Protein AF-G8QU04-F1 (afdb_monomer_lite)

Structure (mmCIF, N/CA/C/O backbone):
data_AF-G8QU04-F1
#
_entry.id   AF-G8QU04-F1
#
loop_
_atom_site.group_PDB
_atom_site.id
_atom_site.type_symbol
_atom_site.label_atom_id
_atom_site.label_alt_id
_atom_site.label_comp_id
_atom_site.label_asym_id
_atom_site.label_entity_id
_atom_site.label_seq_id
_atom_site.pdbx_PDB_ins_code
_atom_site.Cartn_x
_atom_site.Cartn_y
_atom_site.Cartn_z
_atom_site.occupancy
_atom_site.B_iso_or_equiv
_atom_site.auth_seq_id
_atom_site.auth_comp_id
_atom_site.auth_asym_id
_atom_site.auth_atom_id
_atom_site.pdbx_PDB_model_num
ATOM 1 N N . MET A 1 1 ? -47.971 43.392 23.067 1.00 50.16 1 MET A N 1
ATOM 2 C CA . MET A 1 1 ? -46.677 42.721 22.790 1.00 50.16 1 MET A CA 1
ATOM 3 C C . MET A 1 1 ? -46.129 41.916 23.991 1.00 50.16 1 MET A C 1
ATOM 5 O O . MET A 1 1 ? -44.932 41.923 24.216 1.00 50.16 1 MET A O 1
ATOM 9 N N . LYS A 1 2 ? -46.958 41.183 24.761 1.00 49.25 2 LYS A N 1
ATOM 10 C CA . LYS A 1 2 ? -46.495 40.377 25.924 1.00 49.25 2 LYS A CA 1
ATOM 11 C C . LYS A 1 2 ? -46.708 38.856 25.794 1.00 49.25 2 LYS A C 1
ATOM 13 O O . LYS A 1 2 ? -46.312 38.122 26.682 1.00 49.25 2 LYS A O 1
ATOM 18 N N . LYS A 1 3 ? -47.306 38.371 24.695 1.00 48.69 3 LYS A N 1
ATOM 19 C CA . LYS A 1 3 ? -47.588 36.934 24.474 1.00 48.69 3 LYS A CA 1
ATOM 20 C C . LYS A 1 3 ? -46.541 36.196 23.622 1.00 48.69 3 LYS A C 1
ATOM 22 O O . LYS A 1 3 ? -46.593 34.979 23.536 1.00 48.69 3 LYS A O 1
ATOM 27 N N . PHE A 1 4 ? -45.589 36.912 23.017 1.00 48.44 4 PHE A N 1
ATOM 28 C CA . PHE A 1 4 ? -44.567 36.309 22.149 1.00 48.44 4 PHE A CA 1
ATOM 29 C C . PHE A 1 4 ? -43.341 35.779 22.913 1.00 48.44 4 PHE A C 1
ATOM 31 O O . PHE A 1 4 ? -42.695 34.855 22.432 1.00 48.44 4 PHE A O 1
ATOM 38 N N . SER A 1 5 ? -43.035 36.293 24.114 1.00 52.94 5 SER A N 1
ATOM 39 C CA . SER A 1 5 ? -41.850 35.830 24.856 1.00 52.94 5 SER A CA 1
ATOM 40 C C . SER A 1 5 ? -42.067 34.485 25.552 1.00 52.94 5 SER A C 1
ATOM 42 O O . SER A 1 5 ? -41.110 33.748 25.740 1.00 52.94 5 SER A O 1
ATOM 44 N N . SER A 1 6 ? -43.311 34.134 25.895 1.00 52.03 6 SER A N 1
ATOM 45 C CA . SER A 1 6 ? -43.647 32.860 26.547 1.00 52.03 6 SER A CA 1
ATOM 46 C C . SER A 1 6 ? -43.500 31.677 25.588 1.00 52.03 6 SER A C 1
ATOM 48 O O . SER A 1 6 ? -43.010 30.626 25.976 1.00 52.03 6 SER A O 1
ATOM 50 N N . LEU A 1 7 ? -43.892 31.863 24.323 1.00 53.22 7 LEU A N 1
ATOM 51 C CA . LEU A 1 7 ? -43.848 30.816 23.299 1.00 53.22 7 LEU A CA 1
ATOM 52 C C . LEU A 1 7 ? -42.417 30.548 22.816 1.00 53.22 7 LEU A C 1
ATOM 54 O O . LEU A 1 7 ? -42.054 29.397 22.600 1.00 53.22 7 LEU A O 1
ATOM 58 N N . LEU A 1 8 ? -41.590 31.597 22.725 1.00 52.62 8 LEU A N 1
ATOM 59 C CA . LEU A 1 8 ? -40.170 31.475 22.391 1.00 52.62 8 LEU A CA 1
ATOM 60 C C . LEU A 1 8 ? -39.385 30.764 23.507 1.00 52.62 8 LEU A C 1
ATOM 62 O O . LEU A 1 8 ? -38.530 29.937 23.219 1.00 52.62 8 LEU A O 1
ATOM 66 N N . LEU A 1 9 ? -39.711 31.035 24.778 1.00 52.44 9 LEU A N 1
ATOM 67 C CA . LEU A 1 9 ? -39.098 30.361 25.930 1.00 52.44 9 LEU A CA 1
ATOM 68 C C . LEU A 1 9 ? -39.465 28.877 26.000 1.00 52.44 9 LEU A C 1
ATOM 70 O O . LEU A 1 9 ? -38.607 28.067 26.326 1.00 52.44 9 LEU A O 1
ATOM 74 N N . VAL A 1 10 ? -40.700 28.509 25.645 1.00 54.69 10 VAL A N 1
ATOM 75 C CA . VAL A 1 10 ? -41.103 27.097 25.540 1.00 54.69 10 VAL A CA 1
ATOM 76 C C . VAL A 1 10 ? -40.405 26.419 24.357 1.00 54.69 10 VAL A C 1
ATOM 78 O O . VAL A 1 10 ? -39.893 25.321 24.521 1.00 54.69 10 VAL A O 1
ATOM 81 N N . PHE A 1 11 ? -40.279 27.078 23.200 1.00 52.72 11 PHE A N 1
ATOM 82 C CA . PHE A 1 11 ? -39.545 26.519 22.054 1.00 52.72 11 PHE A CA 1
ATOM 83 C C . PHE A 1 11 ? -38.047 26.321 22.343 1.00 52.72 11 PHE A C 1
ATOM 85 O O . PHE A 1 11 ? -37.493 25.281 21.999 1.00 52.72 11 PHE A O 1
ATOM 92 N N . VAL A 1 12 ? -37.400 27.274 23.021 1.00 54.09 12 VAL A N 1
ATOM 93 C CA . VAL A 1 12 ? -35.985 27.178 23.428 1.00 54.09 12 VAL A CA 1
ATOM 94 C C . VAL A 1 12 ? -35.781 26.161 24.555 1.00 54.09 12 VAL A C 1
ATOM 96 O O . VAL A 1 12 ? -34.777 25.457 24.555 1.00 54.09 12 VAL A O 1
ATOM 99 N N . ALA A 1 13 ? -36.743 26.009 25.470 1.00 52.41 13 ALA A N 1
ATOM 100 C CA . ALA A 1 13 ? -36.705 24.972 26.503 1.00 52.41 13 ALA A CA 1
ATOM 101 C C . ALA A 1 13 ? -37.022 23.562 25.963 1.00 52.41 13 ALA A C 1
ATOM 103 O O . ALA A 1 13 ? -36.588 22.576 26.553 1.00 52.41 13 ALA A O 1
ATOM 104 N N . CYS A 1 14 ? -37.741 23.451 24.840 1.00 39.16 14 CYS A N 1
ATOM 105 C CA . CYS A 1 14 ? -38.017 22.181 24.163 1.00 39.16 14 CYS A CA 1
ATOM 106 C C . CYS A 1 14 ? -36.950 21.786 23.131 1.00 39.16 14 CYS A C 1
ATOM 108 O O . CYS A 1 14 ? -36.854 20.610 22.802 1.00 39.16 14 CYS A O 1
ATOM 110 N N . LEU A 1 15 ? -36.121 22.717 22.652 1.00 42.00 15 LEU A N 1
ATOM 111 C CA . LEU A 1 15 ? -34.994 22.428 21.756 1.00 42.00 15 LEU A CA 1
ATOM 112 C C . LEU A 1 15 ? -34.017 21.345 22.282 1.00 42.00 15 LEU A C 1
ATOM 114 O O . LEU A 1 15 ? -33.641 20.493 21.480 1.00 42.00 15 LEU A O 1
ATOM 118 N N . PRO A 1 16 ? -33.664 21.265 23.585 1.00 42.72 16 PRO A N 1
ATOM 119 C CA . PRO A 1 16 ? -32.867 20.146 24.103 1.00 42.72 16 PRO A CA 1
ATOM 120 C C . PRO A 1 16 ? -33.649 18.828 24.258 1.00 42.72 16 PRO A C 1
ATOM 122 O O . PRO A 1 16 ? -33.031 17.775 24.343 1.00 42.72 16 PRO A O 1
ATOM 125 N N . LEU A 1 17 ? -34.991 18.843 24.262 1.00 40.25 17 LEU A N 1
ATOM 126 C CA . LEU A 1 17 ? -35.815 17.623 24.352 1.00 40.25 17 LEU A CA 1
ATOM 127 C C . LEU A 1 17 ? -35.932 16.868 23.014 1.00 40.25 17 LEU A C 1
ATOM 129 O O . LEU A 1 17 ? -36.351 15.714 23.014 1.00 40.25 17 LEU A O 1
ATOM 133 N N . PHE A 1 18 ? -35.550 17.493 21.894 1.00 40.78 18 PHE A N 1
ATOM 134 C CA . PHE A 1 18 ? -35.548 16.880 20.557 1.00 40.78 18 PHE A CA 1
ATOM 135 C C . PHE A 1 18 ? -34.141 16.579 20.015 1.00 40.78 18 PHE A C 1
ATOM 137 O O . PHE A 1 18 ? -34.005 16.132 18.878 1.00 40.78 18 PHE A O 1
ATOM 144 N N . SER A 1 19 ? -33.100 16.768 20.829 1.00 37.25 19 SER A N 1
ATOM 145 C CA . SER A 1 19 ? -31.774 16.213 20.561 1.00 37.25 19 SER A CA 1
ATOM 146 C C . SER A 1 19 ? -31.769 14.762 21.038 1.00 37.25 19 SER A C 1
ATOM 148 O O . SER A 1 19 ? -31.478 14.478 22.200 1.00 37.25 19 SER A O 1
ATOM 150 N N . ALA A 1 20 ? -32.171 13.833 20.169 1.00 41.41 20 ALA A N 1
ATOM 151 C CA . ALA A 1 20 ? -31.903 12.415 20.377 1.00 41.41 20 ALA A CA 1
ATOM 152 C C . ALA A 1 20 ? -30.383 12.212 20.269 1.00 41.41 20 ALA A C 1
ATOM 154 O O . ALA A 1 20 ? -29.846 11.930 19.200 1.00 41.41 20 ALA A O 1
ATOM 155 N N . GLU A 1 21 ? -29.675 12.477 21.367 1.00 47.38 21 GLU A N 1
ATOM 156 C CA . GLU A 1 21 ? -28.249 12.204 21.471 1.00 47.38 21 GLU A CA 1
ATOM 157 C C . GLU A 1 21 ? -28.040 10.696 21.364 1.00 47.38 21 GLU A C 1
ATOM 159 O O . GLU A 1 21 ? -28.671 9.915 22.079 1.00 47.38 21 GLU A O 1
ATOM 164 N N . ALA A 1 22 ? -27.156 10.313 20.449 1.00 52.25 22 ALA A N 1
ATOM 165 C CA . ALA A 1 22 ? -26.609 8.976 20.318 1.00 52.25 22 ALA A CA 1
ATOM 166 C C . ALA A 1 22 ? -26.248 8.402 21.697 1.00 52.25 22 ALA A C 1
ATOM 168 O O . ALA A 1 22 ? -25.463 9.015 22.424 1.00 52.25 22 ALA A O 1
ATOM 169 N N . ARG A 1 23 ? -26.781 7.233 22.064 1.00 61.44 23 ARG A N 1
ATOM 170 C CA . ARG A 1 23 ? -26.411 6.564 23.318 1.00 61.44 23 ARG A CA 1
ATOM 171 C C . ARG A 1 23 ? -25.598 5.317 23.017 1.00 61.44 23 ARG A C 1
ATOM 173 O O . ARG A 1 23 ? -26.054 4.400 22.343 1.00 61.44 23 ARG A O 1
ATOM 180 N N . ILE A 1 24 ? -24.377 5.286 23.542 1.00 62.94 24 ILE A N 1
ATOM 181 C CA . ILE A 1 24 ? -23.561 4.074 23.576 1.00 62.94 24 ILE A CA 1
ATOM 182 C C . ILE A 1 24 ? -23.962 3.300 24.827 1.00 62.94 24 ILE A C 1
ATOM 184 O O . ILE A 1 24 ? -23.848 3.804 25.945 1.00 62.94 24 ILE A O 1
ATOM 188 N N . PHE A 1 25 ? -24.435 2.071 24.646 1.00 73.12 25 PHE A N 1
ATOM 189 C CA . PHE A 1 25 ? -24.761 1.182 25.754 1.00 73.12 25 PHE A CA 1
ATOM 190 C C . PHE A 1 25 ? -23.645 0.165 25.952 1.00 73.12 25 PHE A C 1
ATOM 192 O O . PHE A 1 25 ? -23.590 -0.860 25.272 1.00 73.12 25 PHE A O 1
ATOM 199 N N . THR A 1 26 ? -22.783 0.423 26.932 1.00 69.25 26 THR A N 1
ATOM 200 C CA . THR A 1 26 ? -21.767 -0.536 27.370 1.00 69.25 26 THR A CA 1
ATOM 201 C C . THR A 1 26 ? -22.380 -1.500 28.388 1.00 69.25 26 THR A C 1
ATOM 203 O O . THR A 1 26 ? -22.821 -1.092 29.462 1.00 69.25 26 THR A O 1
ATOM 206 N N . ARG A 1 27 ? -22.427 -2.794 28.061 1.00 78.44 27 ARG A N 1
ATOM 207 C CA . ARG A 1 27 ? -22.939 -3.863 28.927 1.00 78.44 27 ARG A CA 1
ATOM 208 C C . ARG A 1 27 ? -21.780 -4.720 29.427 1.00 78.44 27 ARG A C 1
ATOM 210 O O . ARG A 1 27 ? -21.180 -5.459 28.655 1.00 78.44 27 ARG A O 1
ATOM 217 N N . LEU A 1 28 ? -21.494 -4.639 30.725 1.00 71.44 28 LEU A N 1
ATOM 218 C CA . LEU A 1 28 ? -20.639 -5.599 31.430 1.00 71.44 28 LEU A CA 1
ATOM 219 C C . LEU A 1 28 ? -21.481 -6.732 32.022 1.00 71.44 28 LEU A C 1
ATOM 221 O O . LEU A 1 28 ? -22.644 -6.535 32.384 1.00 71.44 28 LEU A O 1
ATOM 225 N N . SER A 1 29 ? -20.861 -7.901 32.199 1.00 69.75 29 SER A N 1
ATOM 226 C CA . SER A 1 29 ? -21.414 -8.951 33.056 1.00 69.75 29 SER A CA 1
ATOM 227 C C . SER A 1 29 ? -21.733 -8.390 34.457 1.00 69.75 29 SER A C 1
ATOM 229 O O . SER A 1 29 ? -20.911 -7.653 35.014 1.00 69.75 29 SER A O 1
ATOM 231 N N . PRO A 1 30 ? -22.879 -8.744 35.076 1.00 64.56 30 PRO A N 1
ATOM 232 C CA . PRO A 1 30 ? -23.254 -8.248 36.403 1.00 64.56 30 PRO A CA 1
ATOM 233 C C . PRO A 1 30 ? -22.188 -8.513 37.473 1.00 64.56 30 PRO A C 1
ATOM 235 O O . PRO A 1 30 ? -21.980 -7.673 38.346 1.00 64.56 30 PRO A O 1
ATOM 238 N N . ALA A 1 31 ? -21.481 -9.643 37.374 1.00 62.75 31 ALA A N 1
ATOM 239 C CA . ALA A 1 31 ? -20.408 -10.010 38.297 1.00 62.75 31 ALA A CA 1
ATOM 240 C C . ALA A 1 31 ? -19.204 -9.057 38.196 1.00 62.75 31 ALA A C 1
ATOM 242 O O . ALA A 1 31 ? -18.634 -8.666 39.211 1.00 62.75 31 ALA A O 1
ATOM 243 N N . ASP A 1 32 ? -18.872 -8.622 36.982 1.00 69.62 32 ASP A N 1
ATOM 244 C CA . ASP A 1 32 ? -17.701 -7.787 36.715 1.00 69.62 32 ASP A CA 1
ATOM 245 C C . ASP A 1 32 ? -17.998 -6.296 36.917 1.00 69.62 32 ASP A C 1
ATOM 247 O O . ASP A 1 32 ? -17.121 -5.547 37.349 1.00 69.62 32 ASP A O 1
ATOM 251 N N . SER A 1 33 ? -19.249 -5.866 36.703 1.00 66.50 33 SER A N 1
ATOM 252 C CA . SER A 1 33 ? -19.692 -4.470 36.883 1.00 66.50 33 SER A CA 1
ATOM 253 C C . SER A 1 33 ? -19.555 -3.930 38.314 1.00 66.50 33 SER A C 1
ATOM 255 O O . SER A 1 33 ? -19.587 -2.720 38.519 1.00 66.50 33 SER A O 1
ATOM 257 N N . GLN A 1 34 ? -19.394 -4.814 39.304 1.00 72.38 34 GLN A N 1
ATOM 258 C CA . GLN A 1 34 ? -19.223 -4.447 40.714 1.00 72.38 34 GLN A CA 1
ATOM 259 C C . GLN A 1 34 ? -17.747 -4.386 41.138 1.00 72.38 34 GLN A C 1
ATOM 261 O O . GLN A 1 34 ? -17.444 -3.999 42.266 1.00 72.38 34 GLN A O 1
ATOM 266 N N . THR A 1 35 ? -16.818 -4.760 40.252 1.00 78.81 35 THR A N 1
ATOM 267 C CA . THR A 1 35 ? -15.379 -4.753 40.540 1.00 78.81 35 THR A CA 1
ATOM 268 C C . THR A 1 35 ? -14.731 -3.445 40.088 1.00 78.81 35 THR A C 1
ATOM 270 O O . THR A 1 35 ? -15.072 -2.899 39.040 1.00 78.81 35 THR A O 1
ATOM 273 N N . THR A 1 36 ? -13.733 -2.958 40.834 1.00 81.44 36 THR A N 1
ATOM 274 C CA . THR A 1 36 ? -12.972 -1.746 40.470 1.00 81.44 36 THR A CA 1
ATOM 275 C C . THR A 1 36 ? -12.346 -1.852 39.076 1.00 81.44 36 THR A C 1
ATOM 277 O O . THR A 1 36 ? -12.301 -0.872 38.336 1.00 81.44 36 THR A O 1
ATOM 280 N N . ILE A 1 37 ? -11.884 -3.049 38.699 1.00 83.62 37 ILE A N 1
ATOM 281 C CA . ILE A 1 37 ? -11.289 -3.310 37.383 1.00 83.62 37 ILE A CA 1
ATOM 282 C C . ILE A 1 37 ? -12.367 -3.334 36.296 1.00 83.62 37 ILE A C 1
ATOM 284 O O . ILE A 1 37 ? -12.155 -2.757 35.236 1.00 83.62 37 ILE A O 1
ATOM 288 N N . GLY A 1 38 ? -13.533 -3.930 36.550 1.00 83.06 38 GLY A N 1
ATOM 289 C CA . GLY A 1 38 ? -14.623 -3.948 35.576 1.00 83.06 38 GLY A CA 1
ATOM 290 C C . GLY A 1 38 ? -15.209 -2.570 35.289 1.00 83.06 38 GLY A C 1
ATOM 291 O O . GLY A 1 38 ? -15.446 -2.255 34.125 1.00 83.06 38 GLY A O 1
ATOM 292 N N . VAL A 1 39 ? -15.341 -1.707 36.304 1.00 85.19 39 VAL A N 1
ATOM 293 C CA . VAL A 1 39 ? -15.717 -0.294 36.101 1.00 85.19 39 VAL A CA 1
ATOM 294 C C . VAL A 1 39 ? -14.680 0.416 35.228 1.00 85.19 39 VAL A C 1
ATOM 296 O O . VAL A 1 39 ? -15.031 1.085 34.261 1.00 85.19 39 VAL A O 1
ATOM 299 N N . LEU A 1 40 ? -13.393 0.206 35.510 1.00 88.06 40 LEU A N 1
ATOM 300 C CA . LEU A 1 40 ? -12.293 0.816 34.766 1.00 88.06 40 LEU A CA 1
ATOM 301 C C . LEU A 1 40 ? -12.244 0.372 33.298 1.00 88.06 40 LEU A C 1
ATOM 303 O O . LEU A 1 40 ? -12.047 1.206 32.413 1.00 88.06 40 LEU A O 1
ATOM 307 N N . VAL A 1 41 ? -12.435 -0.923 33.035 1.00 87.38 41 VAL A N 1
ATOM 308 C CA . VAL A 1 41 ? -12.531 -1.468 31.672 1.00 87.38 41 VAL A CA 1
ATOM 309 C C . VAL A 1 41 ? -13.756 -0.890 30.964 1.00 87.38 41 VAL A C 1
ATOM 311 O O . VAL A 1 41 ? -13.632 -0.448 29.827 1.00 87.38 41 VAL A O 1
ATOM 314 N N . GLY A 1 42 ? -14.909 -0.826 31.638 1.00 86.94 42 GLY A N 1
ATOM 315 C CA . GLY A 1 42 ? -16.129 -0.226 31.094 1.00 86.94 42 GLY A CA 1
ATOM 316 C C . GLY A 1 42 ? -15.939 1.231 30.673 1.00 86.94 42 GLY A C 1
ATOM 317 O O . GLY A 1 42 ? -16.290 1.593 29.553 1.00 86.94 42 GLY A O 1
ATOM 318 N N . GLU A 1 43 ? -15.308 2.044 31.523 1.00 88.62 43 GLU A N 1
ATOM 319 C CA . GLU A 1 43 ? -14.980 3.440 31.212 1.00 88.62 43 GLU A CA 1
ATOM 320 C C . GLU A 1 43 ? -13.985 3.565 30.050 1.00 88.62 43 GLU A C 1
ATOM 322 O O . GLU A 1 43 ? -14.150 4.430 29.193 1.00 88.62 43 GLU A O 1
ATOM 327 N N . ALA A 1 44 ? -12.947 2.722 30.004 1.00 87.75 44 ALA A N 1
ATOM 328 C CA . ALA A 1 44 ? -11.974 2.728 28.909 1.00 87.75 44 ALA A CA 1
ATOM 329 C C . ALA A 1 44 ? -12.628 2.365 27.567 1.00 87.75 44 ALA A C 1
ATOM 331 O O . ALA A 1 44 ? -12.356 3.010 26.555 1.00 87.75 44 ALA A O 1
ATOM 332 N N . VAL A 1 45 ? -13.511 1.359 27.572 1.00 89.00 45 VAL A N 1
ATOM 333 C CA . VAL A 1 45 ? -14.271 0.925 26.394 1.00 89.00 45 VAL A CA 1
ATOM 334 C C . VAL A 1 45 ? -15.215 2.023 25.928 1.00 89.00 45 VAL A C 1
ATOM 336 O O . VAL A 1 45 ? -15.247 2.328 24.736 1.00 89.00 45 VAL A O 1
ATOM 339 N N . GLN A 1 46 ? -15.940 2.651 26.855 1.00 88.44 46 GLN A N 1
ATOM 340 C CA . GLN A 1 46 ? -16.843 3.752 26.541 1.00 88.44 46 GLN A CA 1
ATOM 341 C C . GLN A 1 46 ? -16.087 4.922 25.902 1.00 88.44 46 GLN A C 1
ATOM 343 O O . GLN A 1 46 ? -16.425 5.306 24.786 1.00 88.44 46 GLN A O 1
ATOM 348 N N . LEU A 1 47 ? -15.021 5.415 26.541 1.00 85.88 47 LEU A N 1
ATOM 349 C CA . LEU A 1 47 ? -14.226 6.536 26.025 1.00 85.88 47 LEU A CA 1
ATOM 350 C C . LEU A 1 47 ? -13.625 6.236 24.648 1.00 85.88 47 LEU A C 1
ATOM 352 O O . LEU A 1 47 ? -13.737 7.047 23.735 1.00 85.88 47 LEU A O 1
ATOM 356 N N . ALA A 1 48 ? -13.031 5.055 24.463 1.00 85.31 48 ALA A N 1
ATOM 357 C CA . ALA A 1 48 ? -12.464 4.677 23.172 1.00 85.31 48 ALA A CA 1
ATOM 358 C C . ALA A 1 48 ? -13.535 4.601 22.072 1.00 85.31 48 ALA A C 1
ATOM 360 O O . ALA A 1 48 ? -13.272 4.979 20.931 1.00 85.31 48 ALA A O 1
ATOM 361 N N . THR A 1 49 ? -14.741 4.135 22.399 1.00 84.50 49 THR A N 1
ATOM 362 C CA . THR A 1 49 ? -15.858 4.033 21.446 1.00 84.50 49 THR A CA 1
ATOM 363 C C . THR A 1 49 ? -16.440 5.411 21.116 1.00 84.50 49 THR A C 1
ATOM 365 O O . THR A 1 49 ? -16.702 5.708 19.949 1.00 84.50 49 THR A O 1
ATOM 368 N N . GLU A 1 50 ? -16.577 6.282 22.118 1.00 83.81 50 GLU A N 1
ATOM 369 C CA . GLU A 1 50 ? -16.982 7.683 21.955 1.00 83.81 50 GLU A CA 1
ATOM 370 C C . GLU A 1 50 ? -15.993 8.463 21.084 1.00 83.81 50 GLU A C 1
ATOM 372 O O . GLU A 1 50 ? -16.405 9.226 20.219 1.00 83.81 50 GLU A O 1
ATOM 377 N N . GLU A 1 51 ? -14.689 8.247 21.254 1.00 81.31 51 GLU A N 1
ATOM 378 C CA . GLU A 1 51 ? -13.663 8.951 20.479 1.00 81.31 51 GLU A CA 1
ATOM 379 C C . GLU A 1 51 ? -13.485 8.389 19.060 1.00 81.31 51 GLU A C 1
ATOM 381 O O . GLU A 1 51 ? -13.227 9.143 18.120 1.00 81.31 51 GLU A O 1
ATOM 386 N N . SER A 1 52 ? -13.588 7.068 18.880 1.00 74.19 52 SER A N 1
ATOM 387 C CA . SER A 1 52 ? -13.276 6.418 17.597 1.00 74.19 52 SER A CA 1
ATOM 388 C C . SER A 1 52 ? -14.482 6.227 16.680 1.00 74.19 52 SER A C 1
ATOM 390 O O . SER A 1 52 ? -14.313 6.262 15.459 1.00 74.19 52 SER A O 1
ATOM 392 N N . PHE A 1 53 ? -15.679 6.020 17.235 1.00 75.12 53 PHE A N 1
ATOM 393 C CA . PHE A 1 53 ? -16.834 5.541 16.476 1.00 75.12 53 PHE A CA 1
ATOM 394 C C . PHE A 1 53 ? -18.024 6.504 16.491 1.00 75.12 53 PHE A C 1
ATOM 396 O O . PHE A 1 53 ? -18.611 6.729 15.434 1.00 75.12 53 PHE A O 1
ATOM 403 N N . LEU A 1 54 ? -18.337 7.138 17.629 1.00 74.69 54 LEU A N 1
ATOM 404 C CA . LEU A 1 54 ? -19.453 8.093 17.742 1.00 74.69 54 LEU A CA 1
ATOM 405 C C . LEU A 1 54 ? -19.432 9.210 16.678 1.00 74.69 54 LEU A C 1
ATOM 407 O O . LEU A 1 54 ? -20.477 9.451 16.075 1.00 74.69 54 LEU A O 1
ATOM 411 N N . PRO A 1 55 ? -18.284 9.846 16.352 1.00 72.56 55 PRO A N 1
ATOM 412 C CA . PRO A 1 55 ? -18.242 10.923 15.362 1.00 72.56 55 PRO A CA 1
ATOM 413 C C . PRO A 1 55 ? -18.513 10.449 13.927 1.00 72.56 55 PRO A C 1
ATOM 415 O O . PRO A 1 55 ? -18.638 11.269 13.025 1.00 72.56 55 PRO A O 1
ATOM 418 N N . ARG A 1 56 ? -18.543 9.130 13.698 1.00 69.25 56 ARG A N 1
ATOM 419 C CA . ARG A 1 56 ? -18.655 8.500 12.374 1.00 69.25 56 ARG A CA 1
ATOM 420 C C . ARG A 1 56 ? -20.031 7.904 12.108 1.00 69.25 56 ARG A C 1
ATOM 422 O O . ARG A 1 56 ? -20.282 7.406 11.009 1.00 69.25 56 ARG A O 1
ATOM 429 N N . LEU A 1 57 ? -20.893 7.914 13.119 1.00 70.50 57 LEU A N 1
ATOM 430 C CA . LEU A 1 57 ? -22.259 7.441 13.014 1.00 70.50 57 LEU A CA 1
ATOM 431 C C . LEU A 1 57 ? -23.086 8.417 12.156 1.00 70.50 57 LEU A C 1
ATOM 433 O O . LEU A 1 57 ? -22.979 9.632 12.339 1.00 70.50 57 LEU A O 1
ATOM 437 N N . PRO A 1 58 ? -23.904 7.916 11.213 1.00 64.81 58 PRO A N 1
ATOM 438 C CA . PRO A 1 58 ? -24.777 8.771 10.421 1.00 64.81 58 PRO A CA 1
ATOM 439 C C . PRO A 1 58 ? -25.813 9.439 11.330 1.00 64.81 58 PRO A C 1
ATOM 441 O O . PRO A 1 58 ? -26.450 8.773 12.144 1.00 64.81 58 PRO A O 1
ATOM 444 N N . TYR A 1 59 ? -25.988 10.751 11.176 1.00 58.03 59 TYR A N 1
ATOM 445 C CA . TYR A 1 59 ? -27.044 11.500 11.852 1.00 58.03 59 TYR A CA 1
ATOM 446 C C . TYR A 1 59 ? -28.232 11.740 10.908 1.00 58.03 59 TYR A C 1
ATOM 448 O O . TYR A 1 59 ? -28.017 12.154 9.766 1.00 58.03 59 TYR A O 1
ATOM 456 N N . PRO A 1 60 ? -29.479 11.573 11.383 1.00 55.28 60 PRO A N 1
ATOM 457 C CA . PRO A 1 60 ? -29.858 11.073 12.706 1.00 55.28 60 PRO A CA 1
ATOM 458 C C . PRO A 1 60 ? -29.622 9.561 12.847 1.00 55.28 60 PRO A C 1
ATOM 460 O O . PRO A 1 60 ? -29.779 8.802 11.894 1.00 55.28 60 PRO A O 1
ATOM 463 N N . LEU A 1 61 ? -29.264 9.140 14.059 1.00 62.47 61 LEU A N 1
ATOM 464 C CA . LEU A 1 61 ? -29.123 7.732 14.409 1.00 62.47 61 LEU A CA 1
ATOM 465 C C . LEU A 1 61 ? -30.500 7.105 14.604 1.00 62.47 61 LEU A C 1
ATOM 467 O O . LEU A 1 61 ? -31.266 7.545 15.459 1.00 62.47 61 LEU A O 1
ATOM 471 N N . GLU A 1 62 ? -30.801 6.079 13.816 1.00 61.88 62 GLU A N 1
ATOM 472 C CA . GLU A 1 62 ? -32.019 5.281 13.995 1.00 61.88 62 GLU A CA 1
ATOM 473 C C . GLU A 1 62 ? -31.842 4.181 15.054 1.00 61.88 62 GLU A C 1
ATOM 475 O O . GLU A 1 62 ? -32.829 3.762 15.649 1.00 61.88 62 GLU A O 1
ATOM 480 N N . ASP A 1 63 ? -30.597 3.770 15.336 1.00 69.31 63 ASP A N 1
ATOM 481 C CA . ASP A 1 63 ? -30.270 2.651 16.225 1.00 69.31 63 ASP A CA 1
ATOM 482 C C . ASP A 1 63 ? -29.151 2.988 17.223 1.00 69.31 63 ASP A C 1
ATOM 484 O O . ASP A 1 63 ? -28.238 3.767 16.934 1.00 69.31 63 ASP A O 1
ATOM 488 N N . ASP A 1 64 ? -29.199 2.337 18.386 1.00 76.94 64 ASP A N 1
ATOM 489 C CA . ASP A 1 64 ? -28.181 2.440 19.431 1.00 76.94 64 ASP A CA 1
ATOM 490 C C . ASP A 1 64 ? -26.990 1.504 19.161 1.00 76.94 64 ASP A C 1
ATOM 492 O O . ASP A 1 64 ? -27.150 0.356 18.732 1.00 76.94 64 ASP A O 1
ATOM 496 N N . LEU A 1 65 ? -25.779 1.965 19.487 1.00 79.12 65 LEU A N 1
ATOM 497 C CA . LEU A 1 65 ? -24.596 1.107 19.532 1.00 79.12 65 LEU A CA 1
ATOM 498 C C . LEU A 1 65 ? -24.553 0.360 20.865 1.00 79.12 65 LEU A C 1
ATOM 500 O O . LEU A 1 65 ? -24.469 0.973 21.933 1.00 79.12 65 LEU A O 1
ATOM 504 N N . VAL A 1 66 ? -24.533 -0.969 20.798 1.00 85.62 66 VAL A N 1
ATOM 505 C CA . VAL A 1 66 ? -24.390 -1.828 21.976 1.00 85.62 66 VAL A CA 1
ATOM 506 C C . VAL A 1 66 ? -22.996 -2.434 21.989 1.00 85.62 66 VAL A C 1
ATOM 508 O O . VAL A 1 66 ? -22.588 -3.069 21.019 1.00 85.62 66 VAL A O 1
ATOM 511 N N . VAL A 1 67 ? -22.278 -2.260 23.097 1.00 87.00 67 VAL A N 1
ATOM 512 C CA . VAL A 1 67 ? -20.971 -2.884 23.323 1.00 87.00 67 VAL A CA 1
ATOM 513 C C . VAL A 1 67 ? -21.093 -3.865 24.476 1.00 87.00 67 VAL A C 1
ATOM 515 O O . VAL A 1 67 ? -21.293 -3.460 25.620 1.00 87.00 67 VAL A O 1
ATOM 518 N N . THR A 1 68 ? -20.974 -5.156 24.192 1.00 87.88 68 THR A N 1
ATOM 519 C CA . THR A 1 68 ? -20.998 -6.209 25.208 1.00 87.88 68 THR A CA 1
ATOM 520 C C . THR A 1 68 ? -19.570 -6.595 25.568 1.00 87.88 68 THR A C 1
ATOM 522 O O . THR A 1 68 ? -18.794 -7.021 24.714 1.00 87.88 68 THR A O 1
ATOM 525 N N . ILE A 1 69 ? -19.219 -6.456 26.843 1.00 89.00 69 ILE A N 1
ATOM 526 C CA . ILE A 1 69 ? -17.919 -6.846 27.385 1.00 89.00 69 ILE A CA 1
ATOM 527 C C . ILE A 1 69 ? -18.067 -8.247 27.977 1.00 89.00 69 ILE A C 1
ATOM 529 O O . ILE A 1 69 ? -18.847 -8.466 28.908 1.00 89.00 69 ILE A O 1
ATOM 533 N N . GLY A 1 70 ? -17.329 -9.199 27.409 1.00 84.81 70 GLY A N 1
ATOM 534 C CA . GLY A 1 70 ? -17.257 -10.573 27.893 1.00 84.81 70 GLY A CA 1
ATOM 535 C C . GLY A 1 70 ? -16.535 -10.696 29.241 1.00 84.81 70 GLY A C 1
ATOM 536 O O . GLY A 1 70 ? -16.048 -9.699 29.778 1.00 84.81 70 GLY A O 1
ATOM 537 N N . PRO A 1 71 ? -16.443 -11.919 29.792 1.00 84.94 71 PRO A N 1
ATOM 538 C CA . PRO A 1 71 ? -15.835 -12.158 31.097 1.00 84.94 71 PRO A CA 1
ATOM 539 C C . PRO A 1 71 ? -14.408 -11.612 31.169 1.00 84.94 71 PRO A C 1
ATOM 541 O O . PRO A 1 71 ? -13.607 -11.833 30.255 1.00 84.94 71 PRO A O 1
ATOM 544 N N . LEU A 1 72 ? -14.088 -10.922 32.263 1.00 86.25 72 LEU A N 1
ATOM 545 C CA . LEU A 1 72 ? -12.746 -10.396 32.486 1.00 86.25 72 LEU A CA 1
ATOM 546 C C . LEU A 1 72 ? -11.820 -11.501 33.001 1.00 86.25 72 LEU A C 1
ATOM 548 O O . LEU A 1 72 ? -12.076 -12.115 34.035 1.00 86.25 72 LEU A O 1
ATOM 552 N N . SER A 1 73 ? -10.697 -11.713 32.319 1.00 84.75 73 SER A N 1
ATOM 553 C CA . SER A 1 73 ? -9.578 -12.485 32.858 1.00 84.75 73 SER A CA 1
ATOM 554 C C . SER A 1 73 ? -8.536 -11.516 33.401 1.00 84.75 73 SER A C 1
ATOM 556 O O . SER A 1 73 ? -7.866 -10.832 32.624 1.00 84.75 73 SER A O 1
ATOM 558 N N . VAL A 1 74 ? -8.421 -11.461 34.729 1.00 82.00 74 VAL A N 1
ATOM 559 C CA . VAL A 1 74 ? -7.484 -10.596 35.456 1.00 82.00 74 VAL A CA 1
ATOM 560 C C . VAL A 1 74 ? -6.391 -11.450 36.095 1.00 82.00 74 VAL A C 1
ATOM 562 O O . VAL A 1 74 ? -6.688 -12.322 36.910 1.00 82.00 74 VAL A O 1
ATOM 565 N N . THR A 1 75 ? -5.131 -11.193 35.755 1.00 77.19 75 THR A N 1
ATOM 566 C CA . THR A 1 75 ? -3.956 -11.771 36.433 1.00 77.19 75 THR A CA 1
ATOM 567 C C . THR A 1 75 ? -3.426 -10.812 37.508 1.00 77.19 75 THR A C 1
ATOM 569 O O . THR A 1 75 ? -3.770 -9.629 37.526 1.00 77.19 75 THR A O 1
ATOM 572 N N . GLU A 1 76 ? -2.583 -11.303 38.430 1.00 63.28 76 GLU A N 1
ATOM 573 C CA . GLU A 1 76 ? -2.102 -10.591 39.638 1.00 63.28 76 GLU A CA 1
ATOM 574 C C . GLU A 1 76 ? -1.271 -9.307 39.369 1.00 63.28 76 GLU A C 1
ATOM 576 O O . GLU A 1 76 ? -0.643 -8.758 40.269 1.00 63.28 76 GLU A O 1
ATOM 581 N N . SER A 1 77 ? -1.235 -8.798 38.134 1.00 70.50 77 SER A N 1
ATOM 582 C CA . SER A 1 77 ? -0.328 -7.739 37.670 1.00 70.50 77 SER A CA 1
ATOM 583 C C . SER A 1 77 ? -1.010 -6.671 36.802 1.00 70.50 77 SER A C 1
ATOM 585 O O . SER A 1 77 ? -0.417 -6.231 35.821 1.00 70.50 77 SER A O 1
ATOM 587 N N . PHE A 1 78 ? -2.248 -6.258 37.127 1.00 76.56 78 PHE A N 1
ATOM 588 C CA . PHE A 1 78 ? -3.021 -5.280 36.325 1.00 76.56 78 PHE A CA 1
ATOM 589 C C . PHE A 1 78 ? -3.002 -5.612 34.826 1.00 76.56 78 PHE A C 1
ATOM 591 O O . PHE A 1 78 ? -2.887 -4.738 33.965 1.00 76.56 78 PHE A O 1
ATOM 598 N N . GLU A 1 79 ? -3.078 -6.900 34.530 1.00 86.19 79 GLU A N 1
ATOM 599 C CA . GLU A 1 79 ? -3.209 -7.424 33.189 1.00 86.19 79 GLU A CA 1
ATOM 600 C C . GLU A 1 79 ? -4.636 -7.930 33.049 1.00 86.19 79 GLU A C 1
ATOM 602 O O . GLU A 1 79 ? -5.135 -8.695 33.878 1.00 86.19 79 GLU A O 1
ATOM 607 N N . VAL A 1 80 ? -5.307 -7.427 32.020 1.00 88.50 80 VAL A N 1
ATOM 608 C CA . VAL A 1 80 ? -6.709 -7.709 31.751 1.00 88.50 80 VAL A CA 1
ATOM 609 C C . VAL A 1 80 ? -6.836 -8.168 30.316 1.00 88.50 80 VAL A C 1
ATOM 611 O O . VAL A 1 80 ? -6.293 -7.546 29.402 1.00 88.50 80 VAL A O 1
ATOM 614 N N . SER A 1 81 ? -7.600 -9.235 30.122 1.00 88.75 81 SER A N 1
ATOM 615 C CA . SER A 1 81 ? -8.077 -9.630 28.805 1.00 88.75 81 SER A CA 1
ATOM 616 C C . SER A 1 81 ? -9.577 -9.869 28.812 1.00 88.75 81 SER A C 1
ATOM 618 O O . SER A 1 81 ? -10.123 -10.420 29.770 1.00 88.75 81 SER A O 1
ATOM 620 N N . CYS A 1 82 ? -10.242 -9.439 27.743 1.00 88.38 82 CYS A N 1
ATOM 621 C CA . CYS A 1 82 ? -11.662 -9.675 27.531 1.00 88.38 82 CYS A CA 1
ATOM 622 C C . CYS A 1 82 ? -12.012 -9.698 26.040 1.00 88.38 82 CYS A C 1
ATOM 624 O O . CYS A 1 82 ? -11.289 -9.173 25.188 1.00 88.38 82 CYS A O 1
ATOM 626 N N . SER A 1 83 ? -13.139 -10.331 25.723 1.00 88.62 83 SER A N 1
ATOM 627 C CA . SER A 1 83 ? -13.779 -10.199 24.417 1.00 88.62 83 SER A CA 1
ATOM 628 C C . SER A 1 83 ? -14.729 -9.007 24.425 1.00 88.62 83 SER A C 1
ATOM 630 O O . SER A 1 83 ? -15.401 -8.755 25.423 1.00 88.62 83 SER A O 1
ATOM 632 N N . LEU A 1 84 ? -14.815 -8.306 23.304 1.00 89.19 84 LEU A N 1
ATOM 633 C CA . LEU A 1 84 ? -15.762 -7.223 23.079 1.00 89.19 84 LEU A CA 1
ATOM 634 C C . LEU A 1 84 ? -16.625 -7.576 21.872 1.00 89.19 84 LEU A C 1
ATOM 636 O O . LEU A 1 84 ? -16.098 -7.999 20.846 1.00 89.19 84 LEU A O 1
ATOM 640 N N . GLU A 1 85 ? -17.929 -7.376 21.988 1.00 89.75 85 GLU A N 1
ATOM 641 C CA . GLU A 1 85 ? -18.874 -7.514 20.885 1.00 89.75 85 GLU A CA 1
ATOM 642 C C . GLU A 1 85 ? -19.555 -6.168 20.649 1.00 89.75 85 GLU A C 1
ATOM 644 O O . GLU A 1 85 ? -20.261 -5.659 21.520 1.00 89.75 85 GLU A O 1
ATOM 649 N N . PHE A 1 86 ? -19.332 -5.586 19.476 1.00 88.06 86 PHE A N 1
ATOM 650 C CA . PHE A 1 86 ? -19.982 -4.356 19.045 1.00 88.06 86 PHE A CA 1
ATOM 651 C C . PHE A 1 86 ? -21.138 -4.714 18.117 1.00 88.06 86 PHE A C 1
ATOM 653 O O . PHE A 1 86 ? -20.920 -5.333 17.076 1.00 88.06 86 PHE A O 1
ATOM 660 N N . SER A 1 87 ? -22.351 -4.303 18.478 1.00 85.56 87 SER A N 1
ATOM 661 C CA . SER A 1 87 ? -23.566 -4.525 17.697 1.00 85.56 87 SER A CA 1
ATOM 662 C C . SER A 1 87 ? -24.182 -3.196 17.277 1.00 85.56 87 SER A C 1
ATOM 664 O O . SER A 1 87 ? -24.513 -2.363 18.123 1.00 85.56 87 SER A O 1
ATOM 666 N N . PHE A 1 88 ? -24.377 -3.023 15.971 1.00 83.56 88 PHE A N 1
ATOM 667 C CA . PHE A 1 88 ? -25.009 -1.843 15.378 1.00 83.56 88 PHE A CA 1
ATOM 668 C C . PHE A 1 88 ? -25.767 -2.238 14.106 1.00 83.56 88 PHE A C 1
ATOM 670 O O . PHE A 1 88 ? -25.204 -2.915 13.245 1.00 83.56 88 PHE A O 1
ATOM 677 N N . GLN A 1 89 ? -27.043 -1.852 13.984 1.00 80.06 89 GLN A N 1
ATOM 678 C CA . GLN A 1 89 ? -27.892 -2.144 12.811 1.00 80.06 89 GLN A CA 1
ATOM 679 C C . GLN A 1 89 ? -27.877 -3.627 12.370 1.00 80.06 89 GLN A C 1
ATOM 681 O O . GLN A 1 89 ? -27.840 -3.950 11.182 1.00 80.06 89 GLN A O 1
ATOM 686 N N . GLY A 1 90 ? -27.845 -4.558 13.332 1.00 77.81 90 GLY A N 1
ATOM 687 C CA . GLY A 1 90 ? -27.807 -6.004 13.072 1.00 77.81 90 GLY A CA 1
ATOM 688 C C . GLY A 1 90 ? -26.460 -6.552 12.579 1.00 77.81 90 GLY A C 1
ATOM 689 O O . GLY A 1 90 ? -26.365 -7.743 12.284 1.00 77.81 90 GLY A O 1
ATOM 690 N N . LYS A 1 91 ? -25.415 -5.719 12.499 1.00 79.44 91 LYS A N 1
ATOM 691 C CA . LYS A 1 91 ? -24.034 -6.154 12.265 1.00 79.44 91 LYS A CA 1
ATOM 692 C C . LYS A 1 91 ? -23.294 -6.328 13.581 1.00 79.44 91 LYS A C 1
ATOM 694 O O . LYS A 1 91 ? -23.533 -5.581 14.526 1.00 79.44 91 LYS A O 1
ATOM 699 N N . ILE A 1 92 ? -22.368 -7.285 13.596 1.00 83.69 92 ILE A N 1
ATOM 700 C CA . ILE A 1 92 ? -21.578 -7.651 14.770 1.00 83.69 92 ILE A CA 1
ATOM 701 C C . ILE A 1 92 ? -20.090 -7.580 14.422 1.00 83.69 92 ILE A C 1
ATOM 703 O O . ILE A 1 92 ? -19.669 -8.086 13.380 1.00 83.69 92 ILE A O 1
ATOM 707 N N . LEU A 1 93 ? -19.307 -6.963 15.304 1.00 81.75 93 LEU A N 1
ATOM 708 C CA . LEU A 1 93 ? -17.850 -6.951 15.275 1.00 81.75 93 LEU A CA 1
ATOM 709 C C . LEU A 1 93 ? -17.331 -7.515 16.596 1.00 81.75 93 LEU A C 1
ATOM 711 O O . LEU A 1 93 ? -17.570 -6.945 17.660 1.00 81.75 93 LEU A O 1
ATOM 715 N N . GLU A 1 94 ? -16.588 -8.611 16.507 1.00 84.94 94 GLU A N 1
ATOM 716 C CA . GLU A 1 94 ? -15.923 -9.228 17.649 1.00 84.94 94 GLU A CA 1
ATOM 717 C C . GLU A 1 94 ? -14.471 -8.759 17.731 1.00 84.94 94 GLU A C 1
ATOM 719 O O . GLU A 1 94 ? -13.729 -8.796 16.750 1.00 84.94 94 GLU A O 1
ATOM 724 N N . GLN A 1 95 ? -14.056 -8.336 18.920 1.00 84.56 95 GLN A N 1
ATOM 725 C CA . GLN A 1 95 ? -12.703 -7.880 19.208 1.00 84.56 95 GLN A CA 1
ATOM 726 C C . GLN A 1 95 ? -12.168 -8.547 20.469 1.00 84.56 95 GLN A C 1
ATOM 728 O O . GLN A 1 95 ? -12.915 -9.019 21.330 1.00 84.56 95 GLN A O 1
ATOM 733 N N . ARG A 1 96 ? -10.842 -8.574 20.590 1.00 86.00 96 ARG A N 1
ATOM 734 C CA . ARG A 1 96 ? -10.164 -8.969 21.825 1.00 86.00 96 ARG A CA 1
ATOM 735 C C . ARG A 1 96 ? -9.345 -7.802 22.328 1.00 86.00 96 ARG A C 1
ATOM 737 O O . ARG A 1 96 ? -8.452 -7.315 21.635 1.00 86.00 96 ARG A O 1
ATOM 744 N N . LEU A 1 97 ? -9.640 -7.404 23.555 1.00 87.19 97 LEU A N 1
ATOM 745 C CA . LEU A 1 97 ? -8.901 -6.375 24.251 1.00 87.19 97 LEU A CA 1
ATOM 746 C C . LEU A 1 97 ? -7.960 -7.048 25.243 1.00 87.19 97 LEU A C 1
ATOM 748 O O . LEU A 1 97 ? -8.379 -7.863 26.063 1.00 87.19 97 LEU A O 1
ATOM 752 N N . HIS A 1 98 ? -6.682 -6.703 25.151 1.00 87.56 98 HIS A N 1
ATOM 753 C CA . HIS A 1 98 ? -5.664 -7.055 26.131 1.00 87.56 98 HIS A CA 1
ATOM 754 C C . HIS A 1 98 ? -4.954 -5.773 26.541 1.00 87.56 98 HIS A C 1
ATOM 756 O O . HIS A 1 98 ? -4.640 -4.933 25.696 1.00 87.56 98 HIS A O 1
ATOM 762 N N . GLY A 1 99 ? -4.738 -5.601 27.838 1.00 85.50 99 GLY A N 1
ATOM 763 C CA . GLY A 1 99 ? -4.028 -4.449 28.361 1.00 85.50 99 GLY A CA 1
ATOM 764 C C . GLY A 1 99 ? -3.251 -4.801 29.610 1.00 85.50 99 GLY A C 1
ATOM 765 O O . GLY A 1 99 ? -3.703 -5.579 30.446 1.00 85.50 99 GLY A O 1
ATOM 766 N N . LEU A 1 100 ? -2.082 -4.181 29.727 1.00 89.06 100 LEU A N 1
ATOM 767 C CA . LEU A 1 100 ? -1.193 -4.274 30.875 1.00 89.06 100 LEU A CA 1
ATOM 768 C C . LEU A 1 100 ? -0.949 -2.865 31.414 1.00 89.06 100 LEU A C 1
ATOM 770 O O . LEU A 1 100 ? -0.625 -1.953 30.648 1.00 89.06 100 LEU A O 1
ATOM 774 N N . GLY A 1 101 ? -1.070 -2.684 32.725 1.00 86.56 101 GLY A N 1
ATOM 775 C CA . GLY A 1 101 ? -0.756 -1.430 33.405 1.00 86.56 101 GLY A CA 1
ATOM 776 C C . GLY A 1 101 ? 0.192 -1.636 34.578 1.00 86.56 101 GLY A C 1
ATOM 777 O O . GLY A 1 101 ? 0.250 -2.705 35.168 1.00 86.56 101 GLY A O 1
ATOM 778 N N . LYS A 1 102 ? 0.942 -0.592 34.939 1.00 86.81 102 LYS A N 1
ATOM 779 C CA . LYS A 1 102 ? 1.694 -0.573 36.211 1.00 86.81 102 LYS A CA 1
ATOM 780 C C . LYS A 1 102 ? 0.803 -0.211 37.401 1.00 86.81 102 LYS A C 1
ATOM 782 O O . LYS A 1 102 ? 1.108 -0.550 38.537 1.00 86.81 102 LYS A O 1
ATOM 787 N N . ASP A 1 103 ? -0.279 0.498 37.110 1.00 88.00 103 ASP A N 1
ATOM 788 C CA . ASP A 1 103 ? -1.308 0.950 38.031 1.00 88.00 103 ASP A CA 1
ATOM 789 C C . ASP A 1 103 ? -2.640 1.069 37.266 1.00 88.00 103 ASP A C 1
ATOM 791 O O . ASP A 1 103 ? -2.692 0.899 36.042 1.00 88.00 103 ASP A O 1
ATOM 795 N N . ALA A 1 104 ? -3.723 1.372 37.984 1.00 85.19 104 ALA A N 1
ATOM 796 C CA . ALA A 1 104 ? -5.055 1.522 37.405 1.00 85.19 104 ALA A CA 1
ATOM 797 C C . ALA A 1 104 ? -5.117 2.620 36.321 1.00 85.19 104 ALA A C 1
ATOM 799 O O . ALA A 1 104 ? -5.704 2.412 35.260 1.00 85.19 104 ALA A O 1
ATOM 800 N N . ALA A 1 105 ? -4.477 3.773 36.533 1.00 86.56 105 ALA A N 1
ATOM 801 C CA . ALA A 1 105 ? -4.514 4.874 35.571 1.00 86.56 105 ALA A CA 1
ATOM 802 C C . ALA A 1 105 ? -3.798 4.506 34.259 1.00 86.56 105 ALA A C 1
ATOM 804 O O . ALA A 1 105 ? -4.316 4.748 33.167 1.00 86.56 105 ALA A O 1
ATOM 805 N N . SER A 1 106 ? -2.634 3.864 34.365 1.00 89.25 106 SER A N 1
ATOM 806 C CA . SER A 1 106 ? -1.870 3.326 33.244 1.00 89.25 106 SER A CA 1
ATOM 807 C C . SER A 1 106 ? -2.640 2.227 32.520 1.00 89.25 106 SER A C 1
ATOM 809 O O . SER A 1 106 ? -2.626 2.210 31.293 1.00 89.25 106 SER A O 1
ATOM 811 N N . LEU A 1 107 ? -3.311 1.329 33.246 1.00 87.69 107 LEU A N 1
ATOM 812 C CA . LEU A 1 107 ? -4.133 0.278 32.649 1.00 87.69 107 LEU A CA 1
ATOM 813 C C . LEU A 1 107 ? -5.282 0.884 31.835 1.00 87.69 107 LEU A C 1
ATOM 815 O O . LEU A 1 107 ? -5.444 0.539 30.668 1.00 87.69 107 LEU A O 1
ATOM 819 N N . LYS A 1 108 ? -6.026 1.837 32.414 1.00 88.56 108 LYS A N 1
ATOM 820 C CA . LYS A 1 108 ? -7.146 2.517 31.745 1.00 88.56 108 LYS A CA 1
ATOM 821 C C . LYS A 1 108 ? -6.696 3.174 30.445 1.00 88.56 108 LYS A C 1
ATOM 823 O O . LYS A 1 108 ? -7.306 2.959 29.402 1.00 88.56 108 LYS A O 1
ATOM 828 N N . LYS A 1 109 ? -5.600 3.935 30.505 1.00 88.31 109 LYS A N 1
ATOM 829 C CA . LYS A 1 109 ? -5.040 4.625 29.341 1.00 88.31 109 LYS A CA 1
ATOM 830 C C . LYS A 1 109 ? -4.595 3.645 28.253 1.00 88.31 109 LYS A C 1
ATOM 832 O O . LYS A 1 109 ? -4.884 3.871 27.083 1.00 88.31 109 LYS A O 1
ATOM 837 N N . ASN A 1 110 ? -3.914 2.563 28.632 1.00 87.69 110 ASN A N 1
ATOM 838 C CA . ASN A 1 110 ? -3.425 1.568 27.679 1.00 87.69 110 ASN A CA 1
ATOM 839 C C . ASN A 1 110 ? -4.580 0.810 27.013 1.00 87.69 110 ASN A C 1
ATOM 841 O O . ASN A 1 110 ? -4.549 0.617 25.802 1.00 87.69 110 ASN A O 1
ATOM 845 N N . LEU A 1 111 ? -5.616 0.439 27.775 1.00 88.69 111 LEU A N 1
ATOM 846 C CA . LEU A 1 111 ? -6.832 -0.182 27.242 1.00 88.69 111 LEU A CA 1
ATOM 847 C C . LEU A 1 111 ? -7.573 0.760 26.285 1.00 88.69 111 LEU A C 1
ATOM 849 O O . LEU A 1 111 ? -7.925 0.344 25.185 1.00 88.69 111 LEU A O 1
ATOM 853 N N . GLN A 1 112 ? -7.764 2.027 26.674 1.00 88.38 112 GLN A N 1
ATOM 854 C CA . GLN A 1 112 ? -8.404 3.036 25.824 1.00 88.38 112 GLN A CA 1
ATOM 855 C C . GLN A 1 112 ? -7.638 3.202 24.510 1.00 88.38 112 GLN A C 1
ATOM 857 O O . GLN A 1 112 ? -8.240 3.149 23.443 1.00 88.38 112 GLN A O 1
ATOM 862 N N . GLN A 1 113 ? -6.315 3.376 24.574 1.00 83.69 113 GLN A N 1
ATOM 863 C CA . GLN A 1 113 ? -5.499 3.581 23.381 1.00 83.69 113 GLN A CA 1
ATOM 864 C C . GLN A 1 113 ? -5.486 2.342 22.475 1.00 83.69 113 GLN A C 1
ATOM 866 O O . GLN A 1 113 ? -5.676 2.477 21.269 1.00 83.69 113 GLN A O 1
ATOM 871 N N . ALA A 1 114 ? -5.304 1.145 23.042 1.00 81.88 114 ALA A N 1
ATOM 872 C CA . ALA A 1 114 ? -5.311 -0.099 22.277 1.00 81.88 114 ALA A CA 1
ATOM 873 C C . ALA A 1 114 ? -6.648 -0.297 21.551 1.00 81.88 114 ALA A C 1
ATOM 875 O O . ALA A 1 114 ? -6.669 -0.590 20.355 1.00 81.88 114 ALA A O 1
ATOM 876 N N . LEU A 1 115 ? -7.764 -0.068 22.249 1.00 84.50 115 LEU A N 1
ATOM 877 C CA . LEU A 1 115 ? -9.086 -0.191 21.653 1.00 84.50 115 LEU A CA 1
ATOM 878 C C . LEU A 1 115 ? -9.362 0.913 20.627 1.00 84.50 115 LEU A C 1
ATOM 880 O O . LEU A 1 115 ? -9.915 0.630 19.571 1.00 84.50 115 LEU A O 1
ATOM 884 N N . PHE A 1 116 ? -8.949 2.155 20.888 1.00 81.00 116 PHE A N 1
ATOM 885 C CA . PHE A 1 116 ? -9.062 3.251 19.925 1.00 81.00 116 PHE A CA 1
ATOM 886 C C . PHE A 1 116 ? -8.335 2.914 18.616 1.00 81.00 116 PHE A C 1
ATOM 888 O O . PHE A 1 116 ? -8.880 3.114 17.532 1.00 81.00 116 PHE A O 1
ATOM 895 N N . GLU A 1 117 ? -7.119 2.371 18.702 1.00 72.62 117 GLU A N 1
ATOM 896 C CA . GLU A 1 117 ? -6.331 1.971 17.535 1.00 72.62 117 GLU A CA 1
ATOM 897 C C . GLU A 1 117 ? -6.981 0.812 16.759 1.00 72.62 117 GLU A C 1
ATOM 899 O O . GLU A 1 117 ? -6.998 0.861 15.528 1.00 72.62 117 GLU A O 1
ATOM 904 N N . GLN A 1 118 ? -7.570 -0.172 17.452 1.00 75.00 118 GLN A N 1
ATOM 905 C CA . GLN A 1 118 ? -8.334 -1.267 16.836 1.00 75.00 118 GLN A CA 1
ATOM 906 C C . GLN A 1 118 ? -9.613 -0.753 16.146 1.00 75.00 118 GLN A C 1
ATOM 908 O O . GLN A 1 118 ? -9.832 -0.967 14.951 1.00 75.00 118 GLN A O 1
ATOM 913 N N . LEU A 1 119 ? -10.445 -0.001 16.873 1.00 74.94 119 LEU A N 1
ATOM 914 C CA . LEU A 1 119 ? -11.737 0.489 16.384 1.00 74.94 119 LEU A CA 1
ATOM 915 C C . LEU A 1 119 ? -11.605 1.546 15.291 1.00 74.94 119 LEU A C 1
ATOM 917 O O . LEU A 1 119 ? -12.515 1.694 14.474 1.00 74.94 119 LEU A O 1
ATOM 921 N N . ARG A 1 120 ? -10.468 2.250 15.219 1.00 70.31 120 ARG A N 1
ATOM 922 C CA . ARG A 1 120 ? -10.209 3.264 14.191 1.00 70.31 120 ARG A CA 1
ATOM 923 C C . ARG A 1 120 ? -10.465 2.748 12.776 1.00 70.31 120 ARG A C 1
ATOM 925 O O . ARG A 1 120 ? -10.828 3.560 11.927 1.00 70.31 120 ARG A O 1
ATOM 932 N N . TYR A 1 121 ? -10.282 1.459 12.513 1.00 65.94 121 TYR A N 1
ATOM 933 C CA . TYR A 1 121 ? -10.578 0.867 11.213 1.00 65.94 121 TYR A CA 1
ATOM 934 C C . TYR A 1 121 ? -11.642 -0.222 11.328 1.00 65.94 121 TYR A C 1
ATOM 936 O O . TYR A 1 121 ? -12.626 -0.181 10.594 1.00 65.94 121 TYR A O 1
ATOM 944 N N . ASP A 1 122 ? -11.527 -1.128 12.295 1.00 68.31 122 ASP A N 1
ATOM 945 C CA . ASP A 1 122 ? -12.389 -2.309 12.347 1.00 68.31 122 ASP A CA 1
ATOM 946 C C . ASP A 1 122 ? -13.863 -1.956 12.574 1.00 68.31 122 ASP A C 1
ATOM 948 O O . ASP A 1 122 ? -14.748 -2.574 11.978 1.00 68.31 122 ASP A O 1
ATOM 952 N N . ALA A 1 123 ? -14.146 -0.905 13.353 1.00 70.00 123 ALA A N 1
ATOM 953 C CA . ALA A 1 123 ? -15.513 -0.475 13.644 1.00 70.00 123 ALA A CA 1
ATOM 954 C C . ALA A 1 123 ? -16.272 -0.014 12.389 1.00 70.00 123 ALA A C 1
ATOM 956 O O . ALA A 1 123 ? -17.493 -0.115 12.324 1.00 70.00 123 ALA A O 1
ATOM 957 N N . LEU A 1 124 ? -15.569 0.412 11.337 1.00 66.25 124 LEU A N 1
ATOM 958 C CA . LEU A 1 124 ? -16.178 0.830 10.070 1.00 66.25 124 LEU A CA 1
ATOM 959 C C . LEU A 1 124 ? -16.877 -0.327 9.327 1.00 66.25 124 LEU A C 1
ATOM 961 O O . LEU A 1 124 ? -17.692 -0.091 8.435 1.00 66.25 124 LEU A O 1
ATOM 965 N N . THR A 1 125 ? -16.606 -1.583 9.693 1.00 67.69 125 THR A N 1
ATOM 966 C CA . THR A 1 125 ? -17.361 -2.755 9.206 1.00 67.69 125 THR A CA 1
ATOM 967 C C . THR A 1 125 ? -18.836 -2.723 9.624 1.00 67.69 125 THR A C 1
ATOM 969 O O . THR A 1 125 ? -19.708 -3.191 8.879 1.00 67.69 125 THR A O 1
ATOM 972 N N . LEU A 1 126 ? -19.127 -2.102 10.772 1.00 69.56 126 LEU A N 1
ATOM 973 C CA . LEU A 1 126 ? -20.469 -1.955 11.335 1.00 69.56 126 LEU A CA 1
ATOM 974 C C . LEU A 1 126 ? -21.304 -0.896 10.612 1.00 69.56 126 LEU A C 1
ATOM 976 O O . LEU A 1 126 ? -22.528 -0.941 10.657 1.00 69.56 126 LEU A O 1
ATOM 980 N N . LEU A 1 127 ? -20.672 0.032 9.897 1.00 7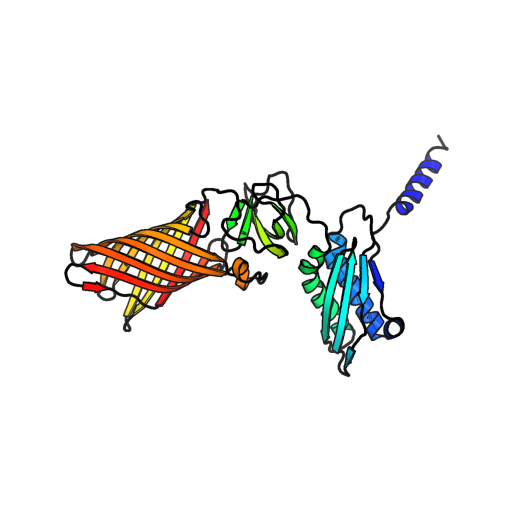0.12 127 LEU A N 1
ATOM 981 C CA . LEU A 1 127 ? -21.379 1.110 9.212 1.00 70.12 127 LEU A CA 1
ATOM 982 C C . LEU A 1 127 ? -21.880 0.650 7.835 1.00 70.12 127 LEU A C 1
ATOM 984 O O . LEU A 1 127 ? -21.255 -0.205 7.191 1.00 70.12 127 LEU A O 1
ATOM 988 N N . PRO A 1 128 ? -23.035 1.143 7.359 1.00 61.31 128 PRO A N 1
ATOM 989 C CA . PRO A 1 128 ? -23.466 0.893 5.991 1.00 61.31 128 PRO A CA 1
ATOM 990 C C . PRO A 1 128 ? -22.462 1.525 5.011 1.00 61.31 128 PRO A C 1
ATOM 992 O O . PRO A 1 128 ? -22.040 2.658 5.219 1.00 61.31 128 PRO A O 1
ATOM 995 N N . PRO A 1 129 ? -22.051 0.818 3.942 1.00 57.38 129 PRO A N 1
ATOM 996 C CA . PRO A 1 129 ? -21.074 1.343 2.994 1.00 57.38 129 PRO A CA 1
ATOM 997 C C . PRO A 1 129 ? -21.660 2.588 2.297 1.00 57.38 129 PRO A C 1
ATOM 999 O O . PRO A 1 129 ? -22.735 2.452 1.696 1.00 57.38 129 PRO A O 1
ATOM 1002 N N . PRO A 1 130 ? -20.981 3.750 2.345 1.00 63.25 130 PRO A N 1
ATOM 1003 C CA . PRO A 1 130 ? -21.529 5.037 1.927 1.00 63.25 130 PRO A CA 1
ATOM 1004 C C . PRO A 1 130 ? -21.552 5.134 0.397 1.00 63.25 130 PRO A C 1
ATOM 1006 O O . PRO A 1 130 ? -21.499 4.107 -0.296 1.00 63.25 130 PRO A O 1
ATOM 1009 N N . ASP A 1 131 ? -21.690 6.347 -0.138 1.00 60.38 131 ASP A N 1
ATOM 1010 C CA . ASP A 1 131 ? -21.758 6.575 -1.578 1.00 60.38 131 ASP A CA 1
ATOM 1011 C C . ASP A 1 131 ? -20.597 5.894 -2.313 1.00 60.38 131 ASP A C 1
ATOM 1013 O O . ASP A 1 131 ? -19.446 5.867 -1.866 1.00 60.38 131 ASP A O 1
ATOM 1017 N N . GLY A 1 132 ? -20.948 5.258 -3.432 1.00 61.62 132 GLY A N 1
ATOM 1018 C CA . GLY A 1 132 ? -20.018 4.489 -4.242 1.00 61.62 132 GLY A CA 1
ATOM 1019 C C . GLY A 1 132 ? -19.023 5.406 -4.932 1.00 61.62 132 GLY A C 1
ATOM 1020 O O . GLY A 1 132 ? -19.392 6.131 -5.854 1.00 61.62 132 GLY A O 1
ATOM 1021 N N . LEU A 1 133 ? -17.762 5.331 -4.527 1.00 65.44 133 LEU A N 1
ATOM 1022 C CA . LEU A 1 133 ? -16.654 5.983 -5.197 1.00 65.44 133 LEU A CA 1
ATOM 1023 C C . LEU A 1 133 ? -16.055 5.023 -6.229 1.00 65.44 133 LEU A C 1
ATOM 1025 O O . LEU A 1 133 ? -15.742 3.862 -5.943 1.00 65.44 133 LEU A O 1
ATOM 1029 N N . LYS A 1 134 ? -15.904 5.514 -7.458 1.00 61.06 134 LYS A N 1
ATOM 1030 C CA . LYS A 1 134 ? -15.081 4.845 -8.461 1.00 61.06 134 LYS A CA 1
ATOM 1031 C C . LYS A 1 134 ? -13.633 5.178 -8.158 1.00 61.06 134 LYS A C 1
ATOM 1033 O O . LYS A 1 134 ? -13.284 6.336 -7.971 1.00 61.06 134 LYS A O 1
ATOM 1038 N N . LEU A 1 135 ? -12.801 4.153 -8.070 1.00 60.62 135 LEU A N 1
ATOM 1039 C CA . LEU A 1 135 ? -11.371 4.356 -7.912 1.00 60.62 135 LEU A CA 1
ATOM 1040 C C . LEU A 1 135 ? -10.745 4.617 -9.273 1.00 60.62 135 LEU A C 1
ATOM 1042 O O . LEU A 1 135 ? -10.909 3.818 -10.201 1.00 60.62 135 LEU A O 1
ATOM 1046 N N . ASP A 1 136 ? -9.985 5.701 -9.343 1.00 55.62 136 ASP A N 1
ATOM 1047 C CA . ASP A 1 136 ? -9.407 6.164 -10.597 1.00 55.62 136 ASP A CA 1
ATOM 1048 C C . ASP A 1 136 ? -8.040 5.520 -10.865 1.00 55.62 136 ASP A C 1
ATOM 1050 O O . ASP A 1 136 ? -7.701 5.291 -12.019 1.00 55.62 136 ASP A O 1
ATOM 1054 N N . TYR A 1 137 ? -7.223 5.209 -9.843 1.00 60.97 137 TYR A N 1
ATOM 1055 C CA . TYR A 1 137 ? -5.887 4.642 -10.080 1.00 60.97 137 TYR A CA 1
ATOM 1056 C C . TYR A 1 137 ? -5.188 4.065 -8.832 1.00 60.97 137 TYR A C 1
ATOM 1058 O O . TYR A 1 137 ? -5.669 4.159 -7.705 1.00 60.97 137 TYR A O 1
ATOM 1066 N N . CYS A 1 138 ? -4.012 3.457 -9.032 1.00 58.06 138 CYS A N 1
ATOM 1067 C CA . CYS A 1 138 ? -3.071 3.139 -7.956 1.00 58.06 138 CYS A CA 1
ATOM 1068 C C . CYS A 1 138 ? -1.944 4.185 -7.920 1.00 58.06 138 CYS A C 1
ATOM 1070 O O . CYS A 1 138 ? -1.090 4.204 -8.807 1.00 58.06 138 CYS A O 1
ATOM 1072 N N . TYR A 1 139 ? -1.903 5.046 -6.900 1.00 56.16 139 TYR A N 1
ATOM 1073 C CA . TYR A 1 139 ? -0.784 5.964 -6.675 1.00 56.16 139 TYR A CA 1
ATOM 1074 C C . TYR A 1 139 ? 0.243 5.350 -5.741 1.00 56.16 139 TYR A C 1
ATOM 1076 O O . TYR A 1 139 ? -0.106 4.970 -4.623 1.00 56.16 139 TYR A O 1
ATOM 1084 N N . ARG A 1 140 ? 1.520 5.329 -6.149 1.00 55.31 140 ARG A N 1
ATOM 1085 C CA . ARG A 1 140 ? 2.673 5.086 -5.255 1.00 55.31 140 ARG A CA 1
ATOM 1086 C C . ARG A 1 140 ? 2.463 3.951 -4.238 1.00 55.31 140 ARG A C 1
ATOM 1088 O O . ARG A 1 140 ? 2.896 4.066 -3.095 1.00 55.31 140 ARG A O 1
ATOM 1095 N N . SER A 1 141 ? 1.835 2.852 -4.664 1.00 59.34 141 SER A N 1
ATOM 1096 C CA . SER A 1 141 ? 1.538 1.660 -3.844 1.00 59.34 141 SER A CA 1
ATOM 1097 C C . SER A 1 141 ? 0.237 1.675 -3.014 1.00 59.34 141 SER A C 1
ATOM 1099 O O . SER A 1 141 ? 0.113 0.952 -2.027 1.00 59.34 141 SER A O 1
ATOM 1101 N N . SER A 1 142 ? -0.762 2.460 -3.416 1.00 60.53 142 SER A N 1
ATOM 1102 C CA . SER A 1 142 ? -2.078 2.550 -2.759 1.00 60.53 142 SER A CA 1
ATOM 1103 C C . SER A 1 142 ? -3.180 2.893 -3.758 1.00 60.53 142 SER A C 1
ATOM 1105 O O . SER A 1 142 ? -2.873 3.458 -4.805 1.00 60.53 142 SER A O 1
ATOM 1107 N N . TYR A 1 143 ? -4.445 2.592 -3.452 1.00 69.25 143 TYR A N 1
ATOM 1108 C CA . TYR A 1 143 ? -5.552 3.102 -4.266 1.00 69.25 143 TYR A CA 1
ATOM 1109 C C . TYR A 1 143 ? -5.674 4.608 -4.092 1.00 69.25 143 TYR A C 1
ATOM 1111 O O . TYR A 1 143 ? -5.496 5.132 -2.991 1.00 69.25 143 TYR A O 1
ATOM 1119 N N . SER A 1 144 ? -5.998 5.309 -5.167 1.00 69.88 144 SER A N 1
ATOM 1120 C CA . SER A 1 144 ? -6.213 6.744 -5.138 1.00 69.88 144 SER A CA 1
ATOM 1121 C C . SER A 1 144 ? -7.309 7.165 -6.105 1.00 69.88 144 SER A C 1
ATOM 1123 O O . SER A 1 144 ? -7.548 6.517 -7.123 1.00 69.88 144 SER A O 1
ATOM 1125 N N . SER A 1 145 ? -7.984 8.255 -5.766 1.00 68.38 145 SER A N 1
ATOM 1126 C CA . SER A 1 145 ? -8.970 8.900 -6.631 1.00 68.38 145 SER A CA 1
ATOM 1127 C C . SER A 1 145 ? -8.875 10.409 -6.474 1.00 68.38 145 SER A C 1
ATOM 1129 O O . SER A 1 145 ? -8.522 10.913 -5.399 1.00 68.38 145 SER A O 1
ATOM 1131 N N . PHE A 1 146 ? -9.130 11.113 -7.574 1.00 68.31 146 PHE A N 1
ATOM 1132 C CA . PHE A 1 146 ? -9.276 12.559 -7.546 1.00 68.31 146 PHE A CA 1
ATOM 1133 C C . PHE A 1 146 ? -10.659 12.885 -7.010 1.00 68.31 146 PHE A C 1
ATOM 1135 O O . PHE A 1 146 ? -11.664 12.403 -7.529 1.00 68.31 146 PHE A O 1
ATOM 1142 N N . LEU A 1 147 ? -10.721 13.736 -5.993 1.00 64.00 147 LEU A N 1
ATOM 1143 C CA . LEU A 1 147 ? -12.011 14.186 -5.503 1.00 64.00 147 LEU A CA 1
ATOM 1144 C C . LEU A 1 147 ? -12.604 15.208 -6.474 1.00 64.00 147 LEU A C 1
ATOM 1146 O O . LEU A 1 147 ? -11.914 16.161 -6.860 1.00 64.00 147 LEU A O 1
ATOM 1150 N N . PRO A 1 148 ? -13.889 15.072 -6.842 1.00 59.56 148 PRO A N 1
ATOM 1151 C CA . PRO A 1 148 ? -14.646 16.197 -7.357 1.00 59.56 148 PRO A CA 1
ATOM 1152 C C . PRO A 1 148 ? -14.556 17.351 -6.357 1.00 59.56 148 PRO A C 1
ATOM 1154 O O . PRO A 1 148 ? -14.651 17.138 -5.152 1.00 59.56 148 PRO A O 1
ATOM 1157 N N . SER A 1 149 ? -14.451 18.586 -6.847 1.00 54.97 149 SER A N 1
ATOM 1158 C CA . SER A 1 149 ? -14.355 19.806 -6.026 1.00 54.97 149 SER A CA 1
ATOM 1159 C C . SER A 1 149 ? -15.526 20.010 -5.049 1.00 54.97 149 SER A C 1
ATOM 1161 O O . SER A 1 149 ? -15.491 20.923 -4.235 1.00 54.97 149 SER A O 1
ATOM 1163 N N . SER A 1 150 ? -16.582 19.203 -5.173 1.00 50.16 150 SER A N 1
ATOM 1164 C CA . SER A 1 150 ? -17.803 19.218 -4.371 1.00 50.16 150 SER A CA 1
ATOM 1165 C C . SER A 1 150 ? -17.864 18.132 -3.288 1.00 50.16 150 SER A C 1
ATOM 1167 O O . SER A 1 150 ? -18.879 18.053 -2.602 1.00 50.16 150 SER A O 1
ATOM 1169 N N . GLN A 1 151 ? -16.862 17.253 -3.173 1.00 63.16 151 GLN A N 1
ATOM 1170 C CA . GLN A 1 151 ? -16.802 16.221 -2.133 1.00 63.16 151 GLN A CA 1
ATOM 1171 C C . GLN A 1 151 ? -15.718 16.560 -1.109 1.00 63.16 151 GLN A C 1
ATOM 1173 O O . GLN A 1 151 ? -14.528 16.474 -1.409 1.00 63.16 151 GLN A O 1
ATOM 1178 N N . ASP A 1 152 ? -16.146 16.888 0.109 1.00 63.19 152 ASP A N 1
ATOM 1179 C CA . ASP A 1 152 ? -15.257 17.018 1.261 1.00 63.19 152 ASP A CA 1
ATOM 1180 C C . ASP A 1 152 ? -15.002 15.625 1.844 1.00 63.19 152 ASP A C 1
ATOM 1182 O O . ASP A 1 152 ? -15.898 15.003 2.414 1.00 63.19 152 ASP A O 1
ATOM 1186 N N . LEU A 1 153 ? -13.780 15.122 1.666 1.00 68.31 153 LEU A N 1
ATOM 1187 C CA . LEU A 1 153 ? -13.339 13.820 2.164 1.00 68.31 153 LEU A CA 1
ATOM 1188 C C . LEU A 1 153 ? -12.161 14.026 3.120 1.00 68.31 153 LEU A C 1
ATOM 1190 O O . LEU A 1 153 ? -11.111 14.554 2.747 1.00 68.31 153 LEU A O 1
ATOM 1194 N N . HIS A 1 154 ? -12.345 13.604 4.365 1.00 69.06 154 HIS A N 1
ATOM 1195 C CA . HIS A 1 154 ? -11.381 13.729 5.446 1.00 69.06 154 HIS A CA 1
ATOM 1196 C C . HIS A 1 154 ? -10.646 12.414 5.678 1.00 69.06 154 HIS A C 1
ATOM 1198 O O . HIS A 1 154 ? -11.104 11.316 5.357 1.00 69.06 154 HIS A O 1
ATOM 1204 N N . ARG A 1 155 ? -9.464 12.510 6.287 1.00 67.25 155 ARG A N 1
ATOM 1205 C CA . ARG A 1 155 ? -8.735 11.322 6.726 1.00 67.25 155 ARG A CA 1
ATOM 1206 C C . ARG A 1 155 ? -9.581 10.527 7.728 1.00 67.25 155 ARG A C 1
ATOM 1208 O O . ARG A 1 155 ? -9.924 11.043 8.785 1.00 67.25 155 ARG A O 1
ATOM 1215 N N . GLY A 1 156 ? -9.790 9.245 7.447 1.00 63.66 156 GLY A N 1
ATOM 1216 C CA . GLY A 1 156 ? -10.600 8.331 8.252 1.00 63.66 156 GLY A CA 1
ATOM 1217 C C . GLY A 1 156 ? -11.992 8.077 7.679 1.00 63.66 156 GLY A C 1
ATOM 1218 O O . GLY A 1 156 ? -12.635 7.118 8.105 1.00 63.66 156 GLY A O 1
ATOM 1219 N N . ASP A 1 157 ? -12.420 8.866 6.693 1.00 70.94 157 ASP A N 1
ATOM 1220 C CA . ASP A 1 157 ? -13.685 8.651 6.002 1.00 70.94 157 ASP A CA 1
ATOM 1221 C C . ASP A 1 157 ? -13.630 7.352 5.201 1.00 70.94 157 ASP A C 1
ATOM 1223 O O . ASP A 1 157 ? -12.631 7.027 4.550 1.00 70.94 157 ASP A O 1
ATOM 1227 N N . TYR A 1 158 ? -14.713 6.590 5.263 1.00 71.06 158 TYR A N 1
ATOM 1228 C CA . TYR A 1 158 ? -14.853 5.324 4.565 1.00 71.06 158 TYR A CA 1
ATOM 1229 C C . TYR A 1 158 ? -15.650 5.538 3.282 1.00 71.06 158 TYR A C 1
ATOM 1231 O O . TYR A 1 158 ? -16.562 6.354 3.241 1.00 71.06 158 TYR A O 1
ATOM 1239 N N . VAL A 1 159 ? -15.299 4.817 2.221 1.00 69.69 159 VAL A N 1
ATOM 1240 C CA . VAL A 1 159 ? -15.976 4.886 0.921 1.00 69.69 159 VAL A CA 1
ATOM 1241 C C .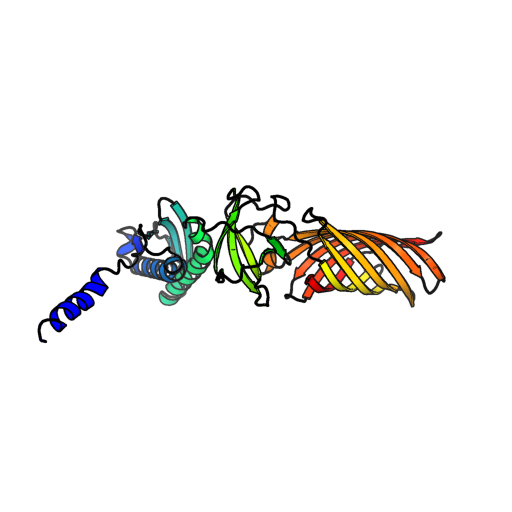 VAL A 1 159 ? -16.250 3.486 0.403 1.00 69.69 159 VAL A C 1
ATOM 1243 O O . VAL A 1 159 ? -15.415 2.585 0.527 1.00 69.69 159 VAL A O 1
ATOM 1246 N N . ALA A 1 160 ? -17.430 3.285 -0.179 1.00 70.50 160 ALA A N 1
ATOM 1247 C CA . ALA A 1 160 ? -17.713 2.056 -0.901 1.00 70.50 160 ALA A CA 1
ATOM 1248 C C . ALA A 1 160 ? -17.028 2.129 -2.262 1.00 70.50 160 ALA A C 1
ATOM 1250 O O . ALA A 1 160 ? -17.179 3.115 -2.973 1.00 70.50 160 ALA A O 1
ATOM 1251 N N . VAL A 1 161 ? -16.315 1.085 -2.657 1.00 68.12 161 VAL A N 1
ATOM 1252 C CA . VAL A 1 161 ? -15.770 0.994 -4.011 1.00 68.12 161 VAL A CA 1
ATOM 1253 C C . VAL A 1 161 ? -16.786 0.305 -4.887 1.00 68.12 161 VAL A C 1
ATOM 1255 O O . VAL A 1 161 ? -17.260 -0.785 -4.558 1.00 68.12 161 VAL A O 1
ATOM 1258 N N . VAL A 1 162 ? -17.099 0.936 -6.011 1.00 64.69 162 VAL A N 1
ATOM 1259 C CA . VAL A 1 162 ? -17.944 0.353 -7.051 1.00 64.69 162 VAL A CA 1
ATOM 1260 C C . VAL A 1 162 ? -17.116 0.018 -8.288 1.00 64.69 162 VAL A C 1
ATOM 1262 O O . VAL A 1 162 ? -16.217 0.767 -8.666 1.00 64.69 162 VAL A O 1
ATOM 1265 N N . ASP A 1 163 ? -17.404 -1.121 -8.916 1.00 58.56 163 ASP A N 1
ATOM 1266 C CA . ASP A 1 163 ? -16.852 -1.454 -10.233 1.00 58.56 163 ASP A CA 1
ATOM 1267 C C . ASP A 1 163 ? -17.512 -0.621 -11.356 1.00 58.56 163 ASP A C 1
ATOM 1269 O O . ASP A 1 163 ? -18.450 0.147 -11.122 1.00 58.56 163 ASP A O 1
ATOM 1273 N N . THR A 1 164 ? -17.071 -0.775 -12.612 1.00 55.56 164 THR A N 1
ATOM 1274 C CA . THR A 1 164 ? -17.683 -0.061 -13.760 1.00 55.56 164 THR A CA 1
ATOM 1275 C C . THR A 1 164 ? -19.167 -0.342 -13.965 1.00 55.56 164 THR A C 1
ATOM 1277 O O . THR A 1 164 ? -19.820 0.395 -14.700 1.00 55.56 164 THR A O 1
ATOM 1280 N N . HIS A 1 165 ? -19.696 -1.423 -13.394 1.00 55.75 165 HIS A N 1
ATOM 1281 C CA . HIS A 1 165 ? -21.111 -1.777 -13.478 1.00 55.75 165 HIS A CA 1
ATOM 1282 C C . HIS A 1 165 ? -21.916 -1.249 -12.286 1.00 55.75 165 HIS A C 1
ATOM 1284 O O . HIS A 1 165 ? -23.115 -1.502 -12.212 1.00 55.75 165 HIS A O 1
ATOM 1290 N N . GLY A 1 166 ? -21.281 -0.505 -11.374 1.00 57.34 166 GLY A N 1
ATOM 1291 C CA . GLY A 1 166 ? -21.913 0.008 -10.162 1.00 57.34 166 GLY A CA 1
ATOM 1292 C C . GLY A 1 166 ? -22.029 -1.034 -9.049 1.00 57.34 166 GLY A C 1
ATOM 1293 O O . GLY A 1 166 ? -22.689 -0.781 -8.043 1.00 57.34 166 GLY A O 1
ATOM 1294 N N . THR A 1 167 ? -21.400 -2.203 -9.194 1.00 61.50 167 THR A N 1
ATOM 1295 C CA . THR A 1 167 ? -21.429 -3.252 -8.170 1.00 61.50 167 THR A CA 1
ATOM 1296 C C . THR A 1 167 ? -20.459 -2.892 -7.055 1.00 61.50 167 THR A C 1
ATOM 1298 O O . THR A 1 167 ? -19.280 -2.663 -7.320 1.00 61.50 167 THR A O 1
ATOM 1301 N N . LYS A 1 168 ? -20.922 -2.881 -5.799 1.00 65.75 168 LYS A N 1
ATOM 1302 C CA . LYS A 1 168 ? -20.049 -2.678 -4.632 1.00 65.75 168 LYS A CA 1
ATOM 1303 C C . LYS A 1 168 ? -19.080 -3.860 -4.493 1.00 65.75 168 LYS A C 1
ATOM 1305 O O . LYS A 1 168 ? -19.510 -5.005 -4.351 1.00 65.75 168 LYS A O 1
ATOM 1310 N N . THR A 1 169 ? -17.778 -3.592 -4.543 1.00 62.91 169 THR A N 1
ATOM 1311 C CA . THR A 1 169 ? -16.713 -4.611 -4.531 1.00 62.91 169 THR A CA 1
ATOM 1312 C C . THR A 1 169 ? -15.927 -4.646 -3.223 1.00 62.91 169 THR A C 1
ATOM 1314 O O . THR A 1 169 ? -15.441 -5.713 -2.839 1.00 62.91 169 THR A O 1
ATOM 1317 N N . GLY A 1 170 ? -15.863 -3.529 -2.498 1.00 67.50 170 GLY A N 1
ATOM 1318 C CA . GLY A 1 170 ? -15.220 -3.440 -1.189 1.00 67.50 170 GLY A CA 1
ATOM 1319 C C . GLY A 1 170 ? -15.416 -2.082 -0.529 1.00 67.50 170 GLY A C 1
ATOM 1320 O O . GLY A 1 170 ? -16.130 -1.225 -1.049 1.00 67.50 170 GLY A O 1
ATOM 1321 N N . VAL A 1 171 ? -14.783 -1.897 0.625 1.00 68.25 171 VAL A N 1
ATOM 1322 C CA . VAL A 1 171 ? -14.757 -0.632 1.362 1.00 68.25 171 VAL A CA 1
ATOM 1323 C C . VAL A 1 171 ? -13.313 -0.209 1.559 1.00 68.25 171 VAL A C 1
ATOM 1325 O O . VAL A 1 171 ? -12.447 -1.024 1.893 1.00 68.25 171 VAL A O 1
ATOM 1328 N N . LEU A 1 172 ? -13.063 1.074 1.336 1.00 71.69 172 LEU A N 1
ATOM 1329 C CA . LEU A 1 172 ? -11.777 1.700 1.578 1.00 71.69 172 LEU A CA 1
ATOM 1330 C C . LEU A 1 172 ? -11.893 2.798 2.622 1.00 71.69 172 LEU A C 1
ATOM 1332 O O . LEU A 1 172 ? -12.979 3.312 2.863 1.00 71.69 172 LEU A O 1
ATOM 1336 N N . VAL A 1 173 ? -10.754 3.198 3.177 1.00 72.12 173 VAL A N 1
ATOM 1337 C CA . VAL A 1 173 ? -10.642 4.347 4.077 1.00 72.12 173 VAL A CA 1
ATOM 1338 C C . VAL A 1 173 ? -9.655 5.358 3.526 1.00 72.12 173 VAL A C 1
ATOM 1340 O O . VAL A 1 173 ? -8.547 4.988 3.134 1.00 72.12 173 VAL A O 1
ATOM 1343 N N . ALA A 1 174 ? -10.045 6.629 3.519 1.00 74.25 174 ALA A N 1
ATOM 1344 C CA . ALA A 1 174 ? -9.181 7.751 3.20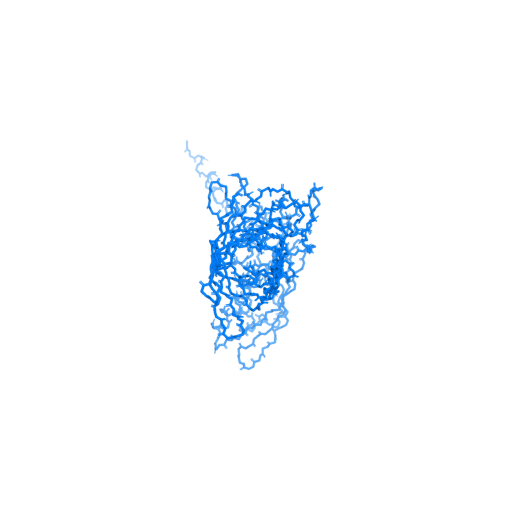0 1.00 74.25 174 ALA A CA 1
ATOM 1345 C C . ALA A 1 174 ? -8.058 7.855 4.244 1.00 74.25 174 ALA A C 1
ATOM 1347 O O . ALA A 1 174 ? -8.292 8.103 5.424 1.00 74.25 174 ALA A O 1
ATOM 1348 N N . ASP A 1 175 ? -6.814 7.659 3.827 1.00 71.56 175 ASP A N 1
ATOM 1349 C CA . ASP A 1 175 ? -5.649 7.722 4.709 1.00 71.56 175 ASP A CA 1
ATOM 1350 C C . ASP A 1 175 ? -4.863 9.023 4.560 1.00 71.56 175 ASP A C 1
ATOM 1352 O O . ASP A 1 175 ? -4.334 9.528 5.548 1.00 71.56 175 ASP A O 1
ATOM 1356 N N . ASN A 1 176 ? -4.778 9.588 3.356 1.00 69.88 176 ASN A N 1
ATOM 1357 C CA . ASN A 1 176 ? -4.063 10.844 3.161 1.00 69.88 176 ASN A CA 1
ATOM 1358 C C . ASN A 1 176 ? -4.703 11.683 2.059 1.00 69.88 176 ASN A C 1
ATOM 1360 O O . ASN A 1 176 ? -4.960 11.163 0.974 1.00 69.88 176 ASN A O 1
ATOM 1364 N N . LEU A 1 177 ? -4.903 12.971 2.332 1.00 67.69 177 LEU A N 1
ATOM 1365 C CA . LEU A 1 177 ? -5.332 13.957 1.349 1.00 67.69 177 LEU A CA 1
ATOM 1366 C C . LEU A 1 177 ? -4.091 14.707 0.862 1.00 67.69 177 LEU A C 1
ATOM 1368 O O . LEU A 1 177 ? -3.351 15.293 1.649 1.00 67.69 177 LEU A O 1
ATOM 1372 N N . ILE A 1 178 ? -3.835 14.649 -0.437 1.00 68.19 178 ILE A N 1
ATOM 1373 C CA . ILE A 1 178 ? -2.796 15.432 -1.095 1.00 68.19 178 ILE A CA 1
ATOM 1374 C C . ILE A 1 178 ? -3.497 16.646 -1.696 1.00 68.19 178 ILE A C 1
ATOM 1376 O O . ILE A 1 178 ? -4.206 16.539 -2.698 1.00 68.19 178 ILE A O 1
ATOM 1380 N N . GLU A 1 179 ? -3.323 17.787 -1.037 1.00 62.38 179 GLU A N 1
ATOM 1381 C CA . GLU A 1 179 ? -3.899 19.063 -1.452 1.00 62.38 179 GLU A CA 1
ATOM 1382 C C . GLU A 1 179 ? -3.213 19.589 -2.725 1.00 62.38 179 GLU A C 1
ATOM 1384 O O . GLU A 1 179 ? -1.992 19.507 -2.883 1.00 62.38 179 GLU A O 1
ATOM 1389 N N . GLY A 1 180 ? -4.013 20.115 -3.651 1.00 60.47 180 GLY A N 1
ATOM 1390 C CA . GLY A 1 180 ? -3.587 20.654 -4.943 1.00 60.47 180 GLY A CA 1
ATOM 1391 C C . GLY A 1 180 ? -4.795 21.142 -5.748 1.00 60.47 180 GLY A C 1
ATOM 1392 O O . GLY A 1 180 ? -5.922 21.059 -5.267 1.00 60.47 180 GLY A O 1
ATOM 1393 N N . GLU A 1 181 ? -4.590 21.616 -6.984 1.00 49.16 181 GLU A N 1
ATOM 1394 C CA . GLU A 1 181 ? -5.698 22.057 -7.863 1.00 49.16 181 GLU A CA 1
ATOM 1395 C C . GLU A 1 181 ? -6.738 20.950 -8.115 1.00 49.16 181 GLU A C 1
ATOM 1397 O O . GLU A 1 181 ? -7.918 21.231 -8.318 1.00 49.16 181 GLU A O 1
ATOM 1402 N N . LYS A 1 182 ? -6.301 19.686 -8.073 1.00 57.94 182 LYS A N 1
ATOM 1403 C CA . LYS A 1 182 ? -7.159 18.500 -8.028 1.00 57.94 182 LYS A CA 1
ATOM 1404 C C . LYS A 1 182 ? -6.796 17.685 -6.785 1.00 57.94 182 LYS A C 1
ATOM 1406 O O . LYS A 1 182 ? -5.793 16.966 -6.833 1.00 57.94 182 LYS A O 1
ATOM 1411 N N . PRO A 1 183 ? -7.545 17.826 -5.678 1.00 62.84 183 PRO A N 1
ATOM 1412 C CA . PRO A 1 183 ? -7.238 17.138 -4.437 1.00 62.84 183 PRO A CA 1
ATOM 1413 C C . PRO A 1 183 ? -7.312 15.634 -4.640 1.00 62.84 183 PRO A C 1
ATOM 1415 O O . PRO A 1 183 ? -8.208 15.103 -5.303 1.00 62.84 183 PRO A O 1
ATOM 1418 N N . LEU A 1 184 ? -6.326 14.958 -4.075 1.00 67.44 184 LEU A N 1
ATOM 1419 C CA . LEU A 1 184 ? -6.118 13.553 -4.310 1.00 67.44 184 LEU A CA 1
ATOM 1420 C C . LEU A 1 184 ? -6.167 12.780 -3.005 1.00 67.44 184 LEU A C 1
ATOM 1422 O O . LEU A 1 184 ? -5.376 13.039 -2.101 1.00 67.44 184 LEU A O 1
ATOM 1426 N N . VAL A 1 185 ? -7.046 11.785 -2.930 1.00 70.25 185 VAL A N 1
ATOM 1427 C CA . VAL A 1 185 ? -7.159 10.947 -1.738 1.00 70.25 185 VAL A CA 1
ATOM 1428 C C . VAL A 1 185 ? -6.473 9.620 -1.962 1.00 70.25 185 VAL A C 1
ATOM 1430 O O . VAL A 1 185 ? -6.729 8.911 -2.934 1.00 70.25 185 VAL A O 1
ATOM 1433 N N . ARG A 1 186 ? -5.608 9.274 -1.015 1.00 72.62 186 ARG A N 1
ATOM 1434 C CA . ARG A 1 186 ? -5.064 7.938 -0.839 1.00 72.62 186 ARG A CA 1
ATOM 1435 C C . ARG A 1 186 ? -6.010 7.108 0.003 1.00 72.62 186 ARG A C 1
ATOM 1437 O O . ARG A 1 186 ? -6.389 7.528 1.092 1.00 72.62 186 ARG A O 1
ATOM 1444 N N . PHE A 1 187 ? -6.282 5.900 -0.455 1.00 73.38 187 PHE A N 1
ATOM 1445 C CA . PHE A 1 187 ? -7.170 4.964 0.192 1.00 73.38 187 PHE A CA 1
ATOM 1446 C C . PHE A 1 187 ? -6.450 3.678 0.601 1.00 73.38 187 PHE A C 1
ATOM 1448 O O . PHE A 1 187 ? -5.581 3.169 -0.116 1.00 73.38 187 PHE A O 1
ATOM 1455 N N . LEU A 1 188 ? -6.849 3.134 1.748 1.00 69.12 188 LEU A N 1
ATOM 1456 C CA . LEU A 1 188 ? -6.424 1.828 2.242 1.00 69.12 188 LEU A CA 1
ATOM 1457 C C . LEU A 1 188 ? -7.596 0.842 2.193 1.00 69.12 188 LEU A C 1
ATOM 1459 O O . LEU A 1 188 ? -8.713 1.230 2.545 1.00 69.12 188 LEU A O 1
ATOM 1463 N N . PRO A 1 189 ? -7.372 -0.414 1.764 1.00 67.25 189 PRO A N 1
ATOM 1464 C CA . PRO A 1 189 ? -8.398 -1.443 1.825 1.00 67.25 189 PRO A CA 1
ATOM 1465 C C . PRO A 1 189 ? -8.777 -1.742 3.269 1.00 67.25 189 PRO A C 1
ATOM 1467 O O . PRO A 1 189 ? -7.904 -1.887 4.122 1.00 67.25 189 PRO A O 1
ATOM 1470 N N . LEU A 1 190 ? -10.084 -1.819 3.519 1.00 64.62 190 LEU A N 1
ATOM 1471 C CA . LEU A 1 190 ? -10.636 -2.098 4.836 1.00 64.62 190 LEU A CA 1
ATOM 1472 C C . LEU A 1 190 ? -11.222 -3.514 4.905 1.00 64.62 190 LEU A C 1
ATOM 1474 O O . LEU A 1 190 ? -10.763 -4.339 5.683 1.00 64.62 190 LEU A O 1
ATOM 1478 N N . TYR A 1 191 ? -12.219 -3.809 4.069 1.00 56.06 191 TYR A N 1
ATOM 1479 C CA . TYR A 1 191 ? -12.825 -5.137 3.938 1.00 56.06 191 TYR A CA 1
ATOM 1480 C C . TYR A 1 191 ? -13.536 -5.279 2.587 1.00 56.06 191 TYR A C 1
ATOM 1482 O O . TYR A 1 191 ? -13.814 -4.294 1.899 1.00 56.06 191 TYR A O 1
ATOM 1490 N N . GLY A 1 192 ? -13.854 -6.516 2.203 1.00 54.91 192 GLY A N 1
ATOM 1491 C CA . GLY A 1 192 ? -14.510 -6.840 0.936 1.00 54.91 192 GLY A CA 1
ATOM 1492 C C . GLY A 1 192 ? -13.666 -7.762 0.066 1.00 54.91 192 GLY A C 1
ATOM 1493 O O . GLY A 1 192 ? -12.731 -8.403 0.547 1.00 54.91 192 GLY A O 1
ATOM 1494 N N . LYS A 1 193 ? -14.006 -7.861 -1.223 1.00 51.47 193 LYS A N 1
ATOM 1495 C CA . LYS A 1 193 ? -13.174 -8.621 -2.161 1.00 51.47 193 LYS A CA 1
ATOM 1496 C C . LYS A 1 193 ? -11.823 -7.923 -2.266 1.00 51.47 193 LYS A C 1
ATOM 1498 O O . LYS A 1 193 ? -11.782 -6.695 -2.327 1.00 51.47 193 LYS A O 1
ATOM 1503 N N . THR A 1 194 ? -10.737 -8.697 -2.326 1.00 55.09 194 THR A N 1
ATOM 1504 C CA . THR A 1 194 ? -9.427 -8.161 -2.702 1.00 55.09 194 THR A CA 1
ATOM 1505 C C . THR A 1 194 ? -9.612 -7.392 -3.999 1.00 55.09 194 THR A C 1
ATOM 1507 O O . THR A 1 194 ? -9.964 -7.972 -5.027 1.00 55.09 194 THR A O 1
ATOM 1510 N N . LEU A 1 195 ? -9.455 -6.075 -3.927 1.00 56.19 195 LEU A N 1
ATOM 1511 C CA . LEU A 1 195 ? -9.552 -5.229 -5.098 1.00 56.19 195 LEU A CA 1
ATOM 1512 C C . LEU A 1 195 ? -8.316 -5.551 -5.935 1.00 56.19 195 LEU A C 1
ATOM 1514 O O . LEU A 1 195 ? -7.191 -5.259 -5.558 1.00 56.19 195 LEU A O 1
ATOM 1518 N N . LEU A 1 196 ? -8.482 -6.262 -7.038 1.00 51.44 196 LEU A N 1
ATOM 1519 C CA . LEU A 1 196 ? -7.340 -6.618 -7.868 1.00 51.44 196 LEU A CA 1
ATOM 1520 C C . LEU A 1 196 ? -7.220 -5.639 -9.038 1.00 51.44 196 LEU A C 1
ATOM 1522 O O . LEU A 1 196 ? -8.239 -5.187 -9.580 1.00 51.44 196 LEU A O 1
ATOM 1526 N N . PRO A 1 197 ? -5.983 -5.319 -9.456 1.00 45.41 197 PRO A N 1
ATOM 1527 C CA . PRO A 1 197 ? -5.726 -4.718 -10.757 1.00 45.41 197 PRO A CA 1
ATOM 1528 C C . PRO A 1 197 ? -6.547 -5.425 -11.849 1.00 45.41 197 PRO A C 1
ATOM 1530 O O . PRO A 1 197 ? -6.497 -6.647 -11.962 1.00 45.41 197 PRO A O 1
ATOM 1533 N N . GLY A 1 198 ? -7.349 -4.682 -12.618 1.00 43.59 198 GLY A N 1
ATOM 1534 C CA . GLY A 1 198 ? -8.215 -5.260 -13.657 1.00 43.59 198 GLY A CA 1
ATOM 1535 C C . GLY A 1 198 ? -9.683 -5.486 -13.266 1.00 43.59 198 GLY A C 1
ATOM 1536 O O . GLY A 1 198 ? -10.485 -5.811 -14.139 1.00 43.59 198 GLY A O 1
ATOM 1537 N N . MET A 1 199 ? -10.099 -5.196 -12.024 1.00 49.19 199 MET A N 1
ATOM 1538 C CA . MET A 1 199 ? -11.526 -5.131 -11.634 1.00 49.19 199 MET A CA 1
ATOM 1539 C C . MET A 1 199 ? -12.265 -3.887 -12.176 1.00 49.19 199 MET A C 1
ATOM 1541 O O . MET A 1 199 ? -13.269 -3.458 -11.615 1.00 49.19 199 MET A O 1
ATOM 1545 N N . LYS A 1 200 ? -11.798 -3.349 -13.312 1.00 47.91 200 LYS A N 1
ATOM 1546 C CA . LYS A 1 200 ? -12.370 -2.198 -14.021 1.00 47.91 200 LYS A CA 1
ATOM 1547 C C . LYS A 1 200 ? -12.272 -0.885 -13.221 1.00 47.91 200 LYS A C 1
ATOM 1549 O O . LYS A 1 200 ? -13.238 -0.149 -13.085 1.00 47.91 200 LYS A O 1
ATOM 1554 N N . LEU A 1 201 ? -11.084 -0.595 -12.692 1.00 48.94 201 LEU A N 1
ATOM 1555 C CA . LEU A 1 201 ? -10.710 0.769 -12.290 1.00 48.94 201 LEU A CA 1
ATOM 1556 C C . LEU A 1 201 ? -10.699 1.650 -13.551 1.00 48.94 201 LEU A C 1
ATOM 1558 O O . LEU A 1 201 ? -10.302 1.165 -14.617 1.00 48.94 201 LEU A O 1
ATOM 1562 N N . GLU A 1 202 ? -11.183 2.889 -13.473 1.00 41.81 202 GLU A N 1
ATOM 1563 C CA . GLU A 1 202 ? -11.288 3.749 -14.656 1.00 41.81 202 GLU A CA 1
ATOM 1564 C C . GLU A 1 202 ? -9.880 4.073 -15.179 1.00 41.81 202 GLU A C 1
ATOM 1566 O O . GLU A 1 202 ? -9.034 4.604 -14.470 1.00 41.81 202 GLU A O 1
ATOM 1571 N N . LYS A 1 203 ? -9.578 3.670 -16.418 1.00 42.97 203 LYS A N 1
ATOM 1572 C CA . LYS A 1 203 ? -8.236 3.811 -16.994 1.00 42.97 203 LYS A CA 1
ATOM 1573 C C . LYS A 1 203 ? -7.947 5.291 -17.244 1.00 42.97 203 LYS A C 1
ATOM 1575 O O . LYS A 1 203 ? -8.503 5.861 -18.181 1.00 42.97 203 LYS A O 1
ATOM 1580 N N . LEU A 1 204 ? -7.014 5.880 -16.498 1.00 47.72 204 LEU A N 1
ATOM 1581 C CA . LEU A 1 204 ? -6.470 7.202 -16.814 1.00 47.72 204 LEU A CA 1
ATOM 1582 C C . LEU A 1 204 ? -4.959 7.181 -17.059 1.00 47.72 204 LEU A C 1
ATOM 1584 O O . LEU A 1 204 ? -4.189 6.453 -16.438 1.00 47.72 204 LEU A O 1
ATOM 1588 N N . ALA A 1 205 ? -4.572 7.984 -18.048 1.00 48.69 205 ALA A N 1
ATOM 1589 C CA . ALA A 1 205 ? -3.287 8.005 -18.733 1.00 48.69 205 ALA A CA 1
ATOM 1590 C C . ALA A 1 205 ? -2.185 8.721 -17.931 1.00 48.69 205 ALA A C 1
ATOM 1592 O O . ALA A 1 205 ? -1.594 9.681 -18.422 1.00 48.69 205 ALA A O 1
ATOM 1593 N N . GLY A 1 206 ? -1.920 8.263 -16.707 1.00 58.03 206 GLY A N 1
ATOM 1594 C CA . GLY A 1 206 ? -0.829 8.793 -15.893 1.00 58.03 206 GLY A CA 1
ATOM 1595 C C . GLY A 1 206 ? 0.528 8.512 -16.538 1.00 58.03 206 GLY A C 1
ATOM 1596 O O . GLY A 1 206 ? 0.809 7.383 -16.961 1.00 58.03 206 GLY A O 1
ATOM 1597 N N . LYS A 1 207 ? 1.367 9.545 -16.622 1.00 68.06 207 LYS A N 1
ATOM 1598 C CA . LYS A 1 207 ? 2.755 9.438 -17.081 1.00 68.06 207 LYS A CA 1
ATOM 1599 C C . LYS A 1 207 ? 3.679 9.753 -15.919 1.00 68.06 207 LYS A C 1
ATOM 1601 O O . LYS A 1 207 ? 3.444 10.684 -15.152 1.00 68.06 207 LYS A O 1
ATOM 1606 N N . THR A 1 208 ? 4.742 8.979 -15.776 1.00 71.38 208 THR A N 1
ATOM 1607 C CA . THR A 1 208 ? 5.763 9.203 -14.757 1.00 71.38 208 THR A CA 1
ATOM 1608 C C . THR A 1 208 ? 7.090 9.472 -15.436 1.00 71.38 208 THR A C 1
ATOM 1610 O O . THR A 1 208 ? 7.486 8.734 -16.330 1.00 71.38 208 THR A O 1
ATOM 1613 N N . LEU A 1 209 ? 7.791 10.509 -14.987 1.00 76.69 209 LEU A N 1
ATOM 1614 C CA . LEU A 1 209 ? 9.196 10.732 -15.294 1.00 76.69 209 LEU A CA 1
ATOM 1615 C C . LEU A 1 209 ? 9.987 10.631 -13.995 1.00 76.69 209 LEU A C 1
ATOM 1617 O O . LEU A 1 209 ? 9.644 11.273 -13.001 1.00 76.69 209 LEU A O 1
ATOM 1621 N N . ALA A 1 210 ? 11.041 9.831 -14.004 1.00 80.31 210 ALA A N 1
ATOM 1622 C CA . ALA A 1 210 ? 11.880 9.583 -12.855 1.00 80.31 210 ALA A CA 1
ATOM 1623 C C . ALA A 1 210 ? 13.359 9.754 -13.194 1.00 80.31 210 ALA A C 1
ATOM 1625 O O . ALA A 1 210 ? 13.801 9.427 -14.295 1.00 80.31 210 ALA A O 1
ATOM 1626 N N . LEU A 1 211 ? 14.119 10.246 -12.220 1.00 82.56 211 LEU A N 1
ATOM 1627 C CA . LEU A 1 211 ? 15.575 10.264 -12.252 1.00 82.56 211 LEU A CA 1
ATOM 1628 C C . LEU A 1 211 ? 16.088 9.297 -11.187 1.00 82.56 211 LEU A C 1
ATOM 1630 O O . LEU A 1 211 ? 15.639 9.340 -10.039 1.00 82.56 211 LEU A O 1
ATOM 1634 N N . ALA A 1 212 ? 17.011 8.429 -11.573 1.00 82.38 212 ALA A N 1
ATOM 1635 C CA . ALA A 1 212 ? 17.554 7.379 -10.735 1.00 82.38 212 ALA A CA 1
ATOM 1636 C C . ALA A 1 212 ? 19.0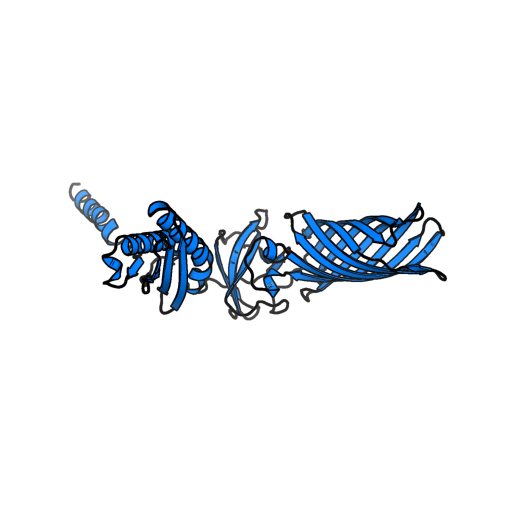84 7.434 -10.703 1.00 82.38 212 ALA A C 1
ATOM 1638 O O . ALA A 1 212 ? 19.739 7.693 -11.712 1.00 82.38 212 ALA A O 1
ATOM 1639 N N . LEU A 1 213 ? 19.637 7.166 -9.522 1.00 80.12 213 LEU A N 1
ATOM 1640 C CA . LEU A 1 213 ? 21.072 7.024 -9.285 1.00 80.12 213 LEU A CA 1
ATOM 1641 C C . LEU A 1 213 ? 21.360 5.575 -8.881 1.00 80.12 213 LEU A C 1
ATOM 1643 O O . LEU A 1 213 ? 21.344 5.261 -7.687 1.00 80.12 213 LEU A O 1
ATOM 1647 N N . PRO A 1 214 ? 21.531 4.663 -9.852 1.00 72.75 214 PRO A N 1
ATOM 1648 C CA . PRO A 1 214 ? 21.889 3.289 -9.559 1.00 72.75 214 PRO A CA 1
ATOM 1649 C C . PRO A 1 214 ? 23.354 3.169 -9.146 1.00 72.75 214 PRO A C 1
ATOM 1651 O O . PRO A 1 214 ? 24.267 3.659 -9.816 1.00 72.75 214 PRO A O 1
ATOM 1654 N N . VAL A 1 215 ? 23.557 2.425 -8.067 1.00 72.75 215 VAL A N 1
ATOM 1655 C CA . VAL A 1 215 ? 24.843 1.872 -7.663 1.00 72.75 215 VAL A CA 1
ATOM 1656 C C . VAL A 1 215 ? 24.786 0.374 -7.913 1.00 72.75 215 VAL A C 1
ATOM 1658 O O . VAL A 1 215 ? 23.861 -0.304 -7.458 1.00 72.75 215 VAL A O 1
ATOM 1661 N N . SER A 1 216 ? 25.770 -0.140 -8.646 1.00 69.69 216 SER A N 1
ATOM 1662 C CA . SER A 1 216 ? 25.924 -1.572 -8.896 1.00 69.69 216 SER A CA 1
ATOM 1663 C C . SER A 1 216 ? 27.251 -2.065 -8.338 1.00 69.69 216 SER A C 1
ATOM 1665 O O . SER A 1 216 ? 28.266 -1.367 -8.404 1.00 69.69 216 SER A O 1
ATOM 1667 N N . TYR A 1 217 ? 27.225 -3.269 -7.774 1.00 67.25 217 TYR A N 1
ATOM 1668 C CA . TYR A 1 217 ? 28.401 -3.926 -7.221 1.00 67.25 217 TYR A CA 1
ATOM 1669 C C . TYR A 1 217 ? 28.531 -5.331 -7.806 1.00 67.25 217 TYR A C 1
ATOM 1671 O O . TYR A 1 217 ? 27.593 -6.132 -7.732 1.00 67.25 217 TYR A O 1
ATOM 1679 N N . ARG A 1 218 ? 29.688 -5.621 -8.406 1.00 67.00 218 ARG A N 1
ATOM 1680 C CA . ARG A 1 218 ? 30.005 -6.917 -9.019 1.00 67.00 218 ARG A CA 1
ATOM 1681 C C . ARG A 1 218 ? 31.509 -7.170 -8.948 1.00 67.00 218 ARG A C 1
ATOM 1683 O O . ARG A 1 218 ? 32.280 -6.271 -9.246 1.00 67.00 218 ARG A O 1
ATOM 1690 N N . ASP A 1 219 ? 31.914 -8.391 -8.592 1.00 65.56 219 ASP A N 1
ATOM 1691 C CA . ASP A 1 219 ? 33.313 -8.852 -8.639 1.00 65.56 219 ASP A CA 1
ATOM 1692 C C . ASP A 1 219 ? 34.314 -7.880 -7.963 1.00 65.56 219 ASP A C 1
ATOM 1694 O O . ASP A 1 219 ? 35.412 -7.650 -8.457 1.00 65.56 219 ASP A O 1
ATOM 1698 N N . ASN A 1 220 ? 33.924 -7.303 -6.815 1.00 60.38 220 ASN A N 1
ATOM 1699 C CA . ASN A 1 220 ? 34.652 -6.268 -6.057 1.00 60.38 220 ASN A CA 1
ATOM 1700 C C . ASN A 1 220 ? 34.820 -4.900 -6.741 1.00 60.38 220 ASN A C 1
ATOM 1702 O O . ASN A 1 220 ? 35.547 -4.048 -6.232 1.00 60.38 220 ASN A O 1
ATOM 1706 N N . LEU A 1 221 ? 34.125 -4.656 -7.846 1.00 57.75 221 LEU A N 1
ATOM 1707 C CA . LEU A 1 221 ? 34.136 -3.388 -8.560 1.00 57.75 221 LEU A CA 1
ATOM 1708 C C . LEU A 1 221 ? 32.838 -2.605 -8.278 1.00 57.75 221 LEU A C 1
ATOM 1710 O O . LEU A 1 221 ? 31.767 -3.197 -8.099 1.00 57.75 221 LEU A O 1
ATOM 1714 N N . PHE A 1 222 ? 32.936 -1.267 -8.232 1.00 67.56 222 PHE A N 1
ATOM 1715 C CA . PHE A 1 222 ? 31.820 -0.331 -8.003 1.00 67.56 222 PHE A CA 1
ATOM 1716 C C . PHE A 1 222 ? 31.486 0.490 -9.252 1.00 67.56 222 PHE A C 1
ATOM 1718 O O . PHE A 1 222 ? 32.369 1.087 -9.860 1.00 67.56 222 PHE A O 1
ATOM 1725 N N . GLY A 1 223 ? 30.204 0.516 -9.618 1.00 68.31 223 GLY A N 1
ATOM 1726 C CA . GLY A 1 223 ? 29.705 1.188 -10.812 1.00 68.31 223 GLY A CA 1
ATOM 1727 C C . GLY A 1 223 ? 28.608 2.170 -10.434 1.00 68.31 223 GLY A C 1
ATOM 1728 O O . GLY A 1 223 ? 27.694 1.818 -9.682 1.00 68.31 223 GLY A O 1
ATOM 1729 N N . LEU A 1 224 ? 28.703 3.390 -10.960 1.00 75.19 224 LEU A N 1
ATOM 1730 C CA . LEU A 1 224 ? 27.758 4.479 -10.722 1.00 75.19 224 LEU A CA 1
ATOM 1731 C C . LEU A 1 224 ? 27.125 4.908 -12.044 1.00 75.19 224 LEU A C 1
ATOM 1733 O O . LEU A 1 224 ? 27.796 4.973 -13.077 1.00 75.19 224 LEU A O 1
ATOM 1737 N N . GLY A 1 225 ? 25.836 5.229 -12.011 1.00 76.12 225 GLY A N 1
ATOM 1738 C CA . GLY A 1 225 ? 25.136 5.736 -13.183 1.00 76.12 225 GLY A CA 1
ATOM 1739 C C . GLY A 1 225 ? 24.086 6.779 -12.867 1.00 76.12 225 GLY A C 1
ATOM 1740 O O . GLY A 1 225 ? 23.731 7.020 -11.713 1.00 76.12 225 GLY A O 1
ATOM 1741 N N . ILE A 1 226 ? 23.578 7.374 -13.939 1.00 83.94 226 ILE A N 1
ATOM 1742 C CA . ILE A 1 226 ? 22.403 8.233 -13.936 1.00 83.94 226 ILE A CA 1
ATOM 1743 C C . ILE A 1 226 ? 21.430 7.652 -14.954 1.00 83.94 226 ILE A C 1
ATOM 1745 O O . ILE A 1 226 ? 21.785 7.402 -16.107 1.00 83.94 226 ILE A O 1
ATOM 1749 N N . GLU A 1 227 ? 20.195 7.438 -14.524 1.00 84.94 227 GLU A N 1
ATOM 1750 C CA . GLU A 1 227 ? 19.117 6.928 -15.360 1.00 84.94 227 GLU A CA 1
ATOM 1751 C C . GLU A 1 227 ? 17.955 7.927 -15.369 1.00 84.94 227 GLU A C 1
ATOM 1753 O O . GLU A 1 227 ? 17.554 8.452 -14.331 1.00 84.94 227 GLU A O 1
ATOM 1758 N N . GLY A 1 228 ? 17.402 8.180 -16.551 1.00 87.56 228 GLY A N 1
ATOM 1759 C CA . GLY A 1 228 ? 16.114 8.832 -16.740 1.00 87.56 228 GLY A CA 1
ATOM 1760 C C . GLY A 1 228 ? 15.102 7.792 -17.197 1.00 87.56 228 GLY A C 1
ATOM 1761 O O . GLY A 1 228 ? 15.313 7.136 -18.216 1.00 87.56 228 GLY A O 1
ATOM 1762 N N . VAL A 1 229 ? 14.011 7.631 -16.457 1.00 87.00 229 VAL A N 1
ATOM 1763 C CA . VAL A 1 229 ? 12.972 6.637 -16.739 1.00 87.00 229 VAL A CA 1
ATOM 1764 C C . VAL A 1 229 ? 11.654 7.348 -16.980 1.00 87.00 229 VAL A C 1
ATOM 1766 O O . VAL A 1 229 ? 11.186 8.109 -16.142 1.00 87.00 229 VAL A O 1
ATOM 1769 N N . TYR A 1 230 ? 11.042 7.086 -18.122 1.00 87.56 230 TYR A N 1
ATOM 1770 C CA . TYR A 1 230 ? 9.662 7.428 -18.407 1.00 87.56 230 TYR A CA 1
ATOM 1771 C C . TYR A 1 230 ? 8.815 6.162 -18.321 1.00 87.56 230 TYR A C 1
ATOM 1773 O O . TYR A 1 230 ? 9.142 5.170 -18.968 1.00 87.56 230 TYR A O 1
ATOM 1781 N N . SER A 1 231 ? 7.716 6.207 -17.579 1.00 83.50 231 SER A N 1
ATOM 1782 C CA . SER A 1 231 ? 6.778 5.093 -17.453 1.00 83.50 231 SER A CA 1
ATOM 1783 C C . SER A 1 231 ? 5.349 5.548 -17.728 1.00 83.50 231 SER A C 1
ATOM 1785 O O . SER A 1 231 ? 4.957 6.657 -17.367 1.00 83.50 231 SER A O 1
ATOM 1787 N N . GLN A 1 232 ? 4.558 4.692 -18.368 1.00 83.31 232 GLN A N 1
ATOM 1788 C CA . GLN A 1 232 ? 3.167 4.968 -18.715 1.00 83.31 232 GLN A CA 1
ATOM 1789 C C . GLN A 1 232 ? 2.303 3.717 -18.555 1.00 83.31 232 GLN A C 1
ATOM 1791 O O . GLN A 1 232 ? 2.678 2.639 -19.011 1.00 83.31 232 GLN A O 1
ATOM 1796 N N . ASP A 1 233 ? 1.116 3.868 -17.967 1.00 72.31 233 ASP A N 1
ATOM 1797 C CA . ASP A 1 233 ? 0.144 2.775 -17.857 1.00 72.31 233 ASP A CA 1
ATOM 1798 C C . ASP A 1 233 ? -0.371 2.342 -19.244 1.00 72.31 233 ASP A C 1
ATOM 1800 O O . ASP A 1 233 ? -0.813 3.163 -20.055 1.00 72.31 233 ASP A O 1
ATOM 1804 N N . VAL A 1 234 ? -0.317 1.036 -19.531 1.00 73.12 234 VAL A N 1
ATOM 1805 C CA . VAL A 1 234 ? -0.791 0.461 -20.807 1.00 73.12 234 VAL A CA 1
ATOM 1806 C C . VAL A 1 234 ? -2.291 0.132 -20.800 1.00 73.12 234 VAL A C 1
ATOM 1808 O O . VAL A 1 234 ? -2.873 -0.256 -21.814 1.00 73.12 234 VAL A O 1
ATOM 1811 N N . GLY A 1 235 ? -2.972 0.361 -19.680 1.00 59.66 235 GLY A N 1
ATOM 1812 C CA . GLY A 1 235 ? -4.367 0.019 -19.408 1.00 59.66 235 GLY A CA 1
ATOM 1813 C C . GLY A 1 235 ? -4.602 -1.360 -18.852 1.00 59.66 235 GLY A C 1
ATOM 1814 O O . GLY A 1 235 ? -5.745 -1.806 -18.819 1.00 59.66 235 GLY A O 1
ATOM 1815 N N . LEU A 1 236 ? -3.527 -2.032 -18.479 1.00 62.12 236 LEU A N 1
ATOM 1816 C CA . LEU A 1 236 ? -3.546 -3.322 -17.829 1.00 62.12 236 LEU A CA 1
ATOM 1817 C C . LEU A 1 236 ? -2.684 -3.145 -16.587 1.00 62.12 236 LEU A C 1
ATOM 1819 O O . LEU A 1 236 ? -1.515 -3.492 -16.598 1.00 62.12 236 LEU A O 1
ATOM 1823 N N . HIS A 1 237 ? -3.217 -2.542 -15.527 1.00 57.97 237 HIS A N 1
ATOM 1824 C CA . HIS A 1 237 ? -2.498 -2.497 -14.254 1.00 57.97 237 HIS A CA 1
ATOM 1825 C C . HIS A 1 237 ? -2.212 -3.950 -13.792 1.00 57.97 237 HIS A C 1
ATOM 1827 O O . HIS A 1 237 ? -3.083 -4.806 -13.980 1.00 57.97 237 HIS A O 1
ATOM 1833 N N . PRO A 1 238 ? -1.043 -4.281 -13.206 1.00 66.00 238 PRO A N 1
ATOM 1834 C CA . PRO A 1 238 ? 0.068 -3.415 -12.796 1.00 66.00 238 PRO A CA 1
ATOM 1835 C C . PRO A 1 238 ? 1.138 -3.134 -13.859 1.00 66.00 238 PRO A C 1
ATOM 1837 O O . PRO A 1 238 ? 2.224 -2.675 -13.509 1.00 66.00 238 PRO A O 1
ATOM 1840 N N . PHE A 1 239 ? 0.865 -3.425 -15.129 1.00 76.31 239 PHE A N 1
ATOM 1841 C CA . PHE A 1 239 ? 1.829 -3.285 -16.211 1.00 76.31 239 PHE A CA 1
ATOM 1842 C C . PHE A 1 239 ? 1.950 -1.826 -16.664 1.00 76.31 239 PHE A C 1
ATOM 1844 O O . PHE A 1 239 ? 0.966 -1.150 -16.966 1.00 76.31 239 PHE A O 1
ATOM 1851 N N . LEU A 1 240 ? 3.188 -1.361 -16.758 1.00 81.75 240 LEU A N 1
ATOM 1852 C CA . LEU A 1 240 ? 3.566 -0.070 -17.304 1.00 81.75 240 LEU A CA 1
ATOM 1853 C C . LEU A 1 240 ? 4.514 -0.315 -18.477 1.00 81.75 240 LEU A C 1
ATOM 1855 O O . LEU A 1 240 ? 5.371 -1.197 -18.432 1.00 81.75 240 LEU A O 1
ATOM 1859 N N . PHE A 1 241 ? 4.377 0.481 -19.525 1.00 88.25 241 PHE A N 1
ATOM 1860 C CA . PHE A 1 241 ? 5.409 0.617 -20.537 1.00 88.25 241 PHE A CA 1
ATOM 1861 C C . PHE A 1 241 ? 6.482 1.566 -20.009 1.00 88.25 241 PHE A C 1
ATOM 1863 O O . PHE A 1 241 ? 6.150 2.605 -19.443 1.00 88.25 241 PHE A O 1
ATOM 1870 N N . SER A 1 242 ? 7.752 1.223 -20.195 1.00 90.44 242 SER A N 1
ATOM 1871 C CA . SER A 1 242 ? 8.891 1.960 -19.655 1.00 90.44 242 SER A CA 1
ATOM 1872 C C . SER A 1 242 ? 9.915 2.248 -20.750 1.00 90.44 242 SER A C 1
ATOM 1874 O O . SER A 1 242 ? 10.346 1.340 -21.461 1.00 90.44 242 SER A O 1
ATOM 1876 N N . LEU A 1 243 ? 10.318 3.512 -20.865 1.00 91.25 243 LEU A N 1
ATOM 1877 C CA . LEU A 1 243 ? 11.454 3.983 -21.650 1.00 91.25 243 LEU A CA 1
ATOM 1878 C C . LEU A 1 243 ? 12.536 4.453 -20.688 1.00 91.25 243 LEU A C 1
ATOM 1880 O O . LEU A 1 243 ? 12.273 5.281 -19.821 1.00 91.25 243 LEU A O 1
ATOM 1884 N N . LYS A 1 244 ? 13.759 3.964 -20.848 1.00 88.94 244 LYS A N 1
ATOM 1885 C CA . LYS A 1 244 ? 14.876 4.317 -19.981 1.00 88.94 244 LYS A CA 1
ATOM 1886 C C . LYS A 1 244 ? 16.073 4.781 -20.792 1.00 88.94 244 LYS A C 1
ATOM 1888 O O . LYS A 1 244 ? 16.595 4.033 -21.609 1.00 88.94 244 LYS A O 1
ATOM 1893 N N . GLY A 1 245 ? 16.514 6.004 -20.535 1.00 88.19 245 GLY A N 1
ATOM 1894 C CA . GLY A 1 245 ? 17.812 6.512 -20.959 1.00 88.19 245 GLY A CA 1
ATOM 1895 C C . GLY A 1 245 ? 18.799 6.397 -19.807 1.00 88.19 245 GLY A C 1
ATOM 1896 O O . GLY A 1 245 ? 18.443 6.664 -18.662 1.00 88.19 245 GLY A O 1
ATOM 1897 N N . SER A 1 246 ? 20.032 5.998 -20.076 1.00 82.06 246 SER A N 1
ATOM 1898 C CA . SER A 1 246 ? 21.000 5.789 -19.006 1.00 82.06 246 SER A CA 1
ATOM 1899 C C . SER A 1 246 ? 22.431 6.050 -19.432 1.00 82.06 246 SER A C 1
ATOM 1901 O O . SER A 1 246 ? 22.825 5.658 -20.528 1.00 82.06 246 SER A O 1
ATOM 1903 N N . ALA A 1 247 ? 23.202 6.654 -18.535 1.00 80.94 247 ALA A N 1
ATOM 1904 C CA . ALA A 1 247 ? 24.643 6.802 -18.646 1.00 80.94 247 ALA A CA 1
ATOM 1905 C C . ALA A 1 247 ? 25.299 6.114 -17.444 1.00 80.94 247 ALA A C 1
ATOM 1907 O O . ALA A 1 247 ? 24.964 6.431 -16.300 1.00 80.94 247 ALA A O 1
ATOM 1908 N N . PHE A 1 248 ? 26.221 5.185 -17.691 1.00 74.12 248 PHE A N 1
ATOM 1909 C CA . PHE A 1 248 ? 26.965 4.503 -16.627 1.00 74.12 248 PHE A CA 1
ATOM 1910 C C . PHE A 1 248 ? 28.454 4.684 -16.811 1.00 74.12 248 PHE A C 1
ATOM 1912 O O . PHE A 1 248 ? 28.974 4.511 -17.916 1.00 74.12 248 PHE A O 1
ATOM 1919 N N . TYR A 1 249 ?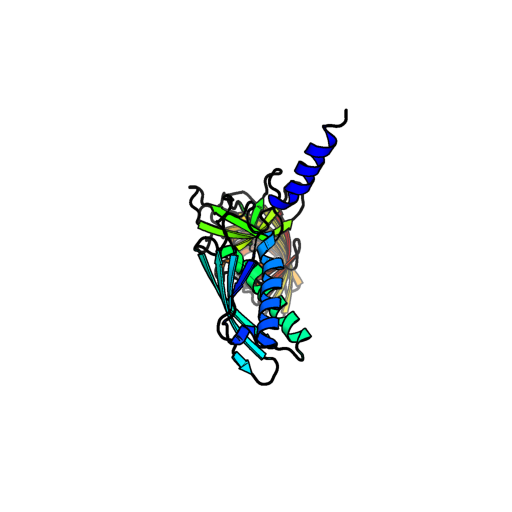 29.121 4.962 -15.697 1.00 69.06 249 TYR A N 1
ATOM 1920 C CA . TYR A 1 249 ? 30.557 4.817 -15.589 1.00 69.06 249 TYR A CA 1
ATOM 1921 C C . TYR A 1 249 ? 30.866 3.340 -15.343 1.00 69.06 249 TYR A C 1
ATOM 1923 O O . TYR A 1 249 ? 30.433 2.762 -14.338 1.00 69.06 249 TYR A O 1
ATOM 1931 N N . ARG A 1 250 ? 31.541 2.709 -16.303 1.00 62.66 250 ARG A N 1
ATOM 1932 C CA . ARG A 1 250 ? 31.963 1.312 -16.215 1.00 62.66 250 ARG A CA 1
ATOM 1933 C C . ARG A 1 250 ? 33.152 1.186 -15.267 1.00 62.66 250 ARG A C 1
ATOM 1935 O O . ARG A 1 250 ? 33.884 2.131 -14.994 1.00 62.66 250 ARG A O 1
ATOM 1942 N N . PHE A 1 251 ? 33.341 -0.035 -14.787 1.00 57.59 251 PHE A N 1
ATOM 1943 C CA . PHE A 1 251 ? 34.399 -0.413 -13.853 1.00 57.59 251 PHE A CA 1
ATOM 1944 C C . PHE A 1 251 ? 35.828 -0.326 -14.437 1.00 57.59 251 PHE A C 1
ATOM 1946 O O . PHE A 1 251 ? 36.792 -0.558 -13.715 1.00 57.59 251 PHE A O 1
ATOM 1953 N N . ASP A 1 252 ? 35.955 -0.019 -15.730 1.00 59.41 252 ASP A N 1
ATOM 1954 C CA . ASP A 1 252 ? 37.181 0.068 -16.534 1.00 59.41 252 ASP A CA 1
ATOM 1955 C C . ASP A 1 252 ? 37.412 1.486 -17.108 1.00 59.41 252 ASP A C 1
ATOM 1957 O O . ASP A 1 252 ? 38.041 1.640 -18.152 1.00 59.41 252 ASP A O 1
ATOM 1961 N N . ASP A 1 253 ? 36.865 2.517 -16.453 1.00 59.25 253 ASP A N 1
ATOM 1962 C CA . ASP A 1 253 ? 36.917 3.932 -16.859 1.00 59.25 253 ASP A CA 1
ATOM 1963 C C . ASP A 1 253 ? 36.208 4.278 -18.185 1.00 59.25 253 ASP A C 1
ATOM 1965 O O . ASP A 1 253 ? 36.370 5.378 -18.722 1.00 59.25 253 ASP A O 1
ATOM 1969 N N . SER A 1 254 ? 35.373 3.381 -18.721 1.00 66.00 254 SER A N 1
ATOM 1970 C CA . SER A 1 254 ? 34.590 3.661 -19.931 1.00 66.00 254 SER A CA 1
ATOM 1971 C C . SER A 1 254 ? 33.191 4.217 -19.639 1.00 66.00 254 SER A C 1
ATOM 1973 O O . SER A 1 254 ? 32.522 3.836 -18.678 1.00 66.00 254 SER A O 1
ATOM 1975 N N . LEU A 1 255 ? 32.717 5.133 -20.488 1.00 75.31 255 LEU A N 1
ATOM 1976 C CA . LEU A 1 255 ? 31.367 5.691 -20.410 1.00 75.31 255 LEU A CA 1
ATOM 1977 C C . LEU A 1 255 ? 30.474 5.005 -21.449 1.00 75.31 255 LEU A C 1
ATOM 1979 O O . LEU A 1 255 ? 30.811 4.934 -22.632 1.00 75.31 255 LEU A O 1
ATOM 1983 N N . ALA A 1 256 ? 29.318 4.510 -21.014 1.00 76.12 256 ALA A N 1
ATOM 1984 C CA . ALA A 1 256 ? 28.327 3.918 -21.908 1.00 76.12 256 ALA A CA 1
ATOM 1985 C C . ALA A 1 256 ? 26.990 4.651 -21.804 1.00 76.12 256 ALA A C 1
ATOM 1987 O O . ALA A 1 256 ? 26.493 4.898 -20.702 1.00 76.12 256 ALA A O 1
ATOM 1988 N N . PHE A 1 257 ? 26.396 4.948 -22.959 1.00 83.75 257 PHE A N 1
ATOM 1989 C CA . PHE A 1 257 ? 25.054 5.513 -23.079 1.00 83.75 257 PHE A CA 1
ATOM 1990 C C . PHE A 1 257 ? 24.095 4.450 -23.590 1.00 83.75 257 PHE A C 1
ATOM 1992 O O . PHE A 1 257 ? 24.438 3.690 -24.490 1.00 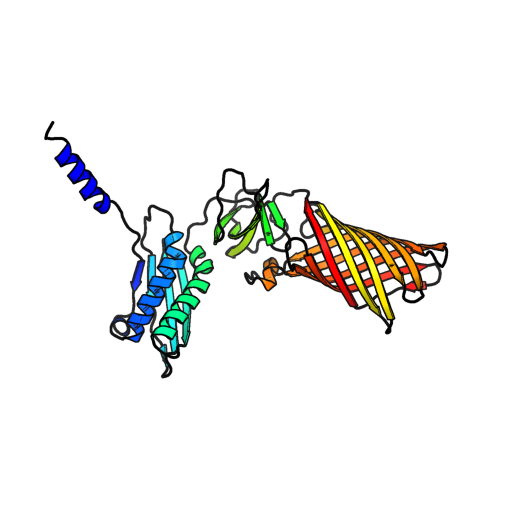83.75 257 PHE A O 1
ATOM 1999 N N . MET A 1 258 ? 22.889 4.387 -23.035 1.00 84.38 258 MET A N 1
ATOM 2000 C CA . MET A 1 258 ? 21.910 3.364 -23.399 1.00 84.38 258 MET A CA 1
ATOM 2001 C C . MET A 1 258 ? 20.506 3.947 -23.464 1.00 84.38 258 MET A C 1
ATOM 2003 O O . MET A 1 258 ? 20.145 4.820 -22.674 1.00 84.38 258 MET A O 1
ATOM 2007 N N . ALA A 1 259 ? 19.720 3.423 -24.396 1.00 89.75 259 ALA A N 1
ATOM 2008 C CA . ALA A 1 259 ? 18.299 3.664 -24.542 1.00 89.75 259 ALA A CA 1
ATOM 2009 C C . ALA A 1 259 ? 17.579 2.311 -24.580 1.00 89.75 259 ALA A C 1
ATOM 2011 O O . ALA A 1 259 ? 17.809 1.477 -25.455 1.00 89.75 259 ALA A O 1
ATOM 2012 N N . LEU A 1 260 ? 16.712 2.097 -23.600 1.00 88.81 260 LEU A N 1
ATOM 2013 C CA . LEU A 1 260 ? 15.992 0.863 -23.325 1.00 88.81 260 LEU A CA 1
ATOM 2014 C C . LEU A 1 260 ? 14.488 1.119 -23.400 1.00 88.81 260 LEU A C 1
ATOM 2016 O O . LEU A 1 260 ? 14.008 2.158 -22.952 1.00 88.81 260 LEU A O 1
ATOM 2020 N N . ALA A 1 261 ? 13.739 0.145 -23.897 1.00 93.81 261 ALA A N 1
ATOM 2021 C CA . ALA A 1 261 ? 12.285 0.143 -23.895 1.00 93.81 261 ALA A CA 1
ATOM 2022 C C . ALA A 1 261 ? 11.764 -1.219 -23.433 1.00 93.81 261 ALA A C 1
ATOM 2024 O O . ALA A 1 261 ? 12.351 -2.257 -23.737 1.00 93.81 261 ALA A O 1
ATOM 2025 N N . GLY A 1 262 ? 10.656 -1.239 -22.706 1.00 93.25 262 GLY A N 1
ATOM 2026 C CA . GLY A 1 262 ? 10.044 -2.492 -22.289 1.00 93.25 262 GLY A CA 1
ATOM 2027 C C . GLY A 1 262 ? 8.891 -2.302 -21.329 1.00 93.25 262 GLY A C 1
ATOM 2028 O O . GLY A 1 262 ? 8.179 -1.302 -21.389 1.00 93.25 262 GLY A O 1
ATOM 2029 N N . PHE A 1 263 ? 8.714 -3.279 -20.450 1.00 90.25 263 PHE A N 1
ATOM 2030 C CA . PHE A 1 263 ? 7.608 -3.321 -19.509 1.00 90.25 263 PHE A CA 1
ATOM 2031 C C . PHE A 1 263 ? 8.114 -3.420 -18.079 1.00 90.25 263 PHE A C 1
ATOM 2033 O O . PHE A 1 263 ? 9.117 -4.073 -17.788 1.00 90.25 263 PHE A O 1
ATOM 2040 N N . GLU A 1 264 ? 7.385 -2.792 -17.174 1.00 87.25 264 GLU A N 1
ATOM 2041 C CA . GLU A 1 264 ? 7.578 -2.930 -15.741 1.00 87.25 264 GLU A CA 1
ATOM 2042 C C . GLU A 1 264 ? 6.248 -3.218 -15.055 1.00 87.25 264 GLU A C 1
ATOM 2044 O O . GLU A 1 264 ? 5.172 -2.900 -15.554 1.00 87.25 264 GLU A O 1
ATOM 2049 N N . VAL A 1 265 ? 6.339 -3.866 -13.909 1.00 84.62 265 VAL A N 1
ATOM 2050 C CA . VAL A 1 265 ? 5.233 -4.259 -13.057 1.00 84.62 265 VAL A CA 1
ATOM 2051 C C . VAL A 1 265 ? 5.529 -3.728 -11.673 1.00 84.62 265 VAL A C 1
ATOM 2053 O O . VAL A 1 265 ? 6.563 -4.059 -11.095 1.00 84.62 265 VAL A O 1
ATOM 2056 N N . HIS A 1 266 ? 4.618 -2.923 -11.133 1.00 79.75 266 HIS A N 1
ATOM 2057 C CA . HIS A 1 266 ? 4.670 -2.468 -9.745 1.00 79.75 266 HIS A CA 1
ATOM 2058 C C . HIS A 1 266 ? 3.529 -3.123 -8.971 1.00 79.75 266 HIS A C 1
ATOM 2060 O O . HIS A 1 266 ? 2.372 -2.768 -9.166 1.00 79.75 266 HIS A O 1
ATOM 2066 N N . LEU A 1 267 ? 3.857 -4.073 -8.097 1.00 79.06 267 LEU A N 1
ATOM 2067 C CA . LEU A 1 267 ? 2.919 -4.780 -7.229 1.00 79.06 267 LEU A CA 1
ATOM 2068 C C . LEU A 1 267 ? 2.986 -4.196 -5.815 1.00 79.06 267 LEU A C 1
ATOM 2070 O O . LEU A 1 267 ? 3.922 -4.503 -5.072 1.00 79.06 267 LEU A O 1
ATOM 2074 N N . PRO A 1 268 ? 2.018 -3.361 -5.409 1.00 74.56 268 PRO A N 1
ATOM 2075 C CA . PRO A 1 268 ? 1.995 -2.812 -4.063 1.00 74.56 268 PRO A CA 1
ATOM 2076 C C . PRO A 1 268 ? 1.770 -3.914 -3.024 1.00 74.56 268 PRO A C 1
ATOM 2078 O O . PRO A 1 268 ? 0.835 -4.708 -3.141 1.00 74.56 268 PRO A O 1
ATOM 2081 N N . LEU A 1 269 ? 2.588 -3.946 -1.972 1.00 75.38 269 LEU A N 1
ATOM 2082 C CA . LEU A 1 269 ? 2.479 -4.984 -0.941 1.00 75.38 269 LEU A CA 1
ATOM 2083 C C . LEU A 1 269 ? 1.217 -4.820 -0.085 1.00 75.38 269 LEU A C 1
ATOM 2085 O O . LEU A 1 269 ? 0.650 -5.808 0.373 1.00 75.38 269 LEU A O 1
ATOM 2089 N N . SER A 1 270 ? 0.743 -3.587 0.078 1.00 66.31 270 SER A N 1
ATOM 2090 C CA . SER A 1 270 ? -0.542 -3.265 0.710 1.00 66.31 270 SER A CA 1
ATOM 2091 C C . SER A 1 270 ? -1.726 -3.974 0.048 1.00 66.31 270 SER A C 1
ATOM 2093 O O . SER A 1 270 ? -2.643 -4.406 0.742 1.00 66.31 270 SER A O 1
ATOM 2095 N N . LEU A 1 271 ? -1.688 -4.143 -1.277 1.00 66.19 271 LEU A N 1
ATOM 2096 C CA . LEU A 1 271 ? -2.756 -4.789 -2.041 1.00 66.19 271 LEU A CA 1
ATOM 2097 C C . LEU A 1 271 ? -2.675 -6.314 -1.983 1.00 66.19 271 LEU A C 1
ATOM 2099 O O . LEU A 1 271 ? -3.699 -6.987 -2.023 1.00 66.19 271 LEU A O 1
ATOM 2103 N N . VAL A 1 272 ? -1.461 -6.856 -1.869 1.00 66.69 272 VAL A N 1
ATOM 2104 C CA . VAL A 1 272 ? -1.228 -8.305 -1.776 1.00 66.69 272 VAL A CA 1
ATOM 2105 C C . VAL A 1 272 ? -1.552 -8.821 -0.374 1.00 66.69 272 VAL A C 1
ATOM 2107 O O . VAL A 1 272 ? -2.167 -9.873 -0.232 1.00 66.69 272 VAL A O 1
ATOM 2110 N N . PHE A 1 273 ? -1.151 -8.080 0.661 1.00 67.06 273 PHE A N 1
ATOM 2111 C CA . PHE A 1 273 ? -1.241 -8.525 2.053 1.00 67.06 273 PHE A CA 1
ATOM 2112 C C . PHE A 1 273 ? -2.372 -7.867 2.853 1.00 67.06 273 PHE A C 1
ATOM 2114 O O . PHE A 1 273 ? -2.534 -8.184 4.027 1.00 67.06 273 PHE A O 1
ATOM 2121 N N . GLY A 1 274 ? -3.141 -6.946 2.256 1.00 53.56 274 GLY A N 1
ATOM 2122 C CA . GLY A 1 274 ? -4.263 -6.272 2.924 1.00 53.56 274 GLY A CA 1
ATOM 2123 C C . GLY A 1 274 ? -3.856 -5.437 4.144 1.00 53.56 274 GLY A C 1
ATOM 2124 O O . GLY A 1 274 ? -4.661 -5.217 5.041 1.00 53.56 274 GLY A O 1
ATOM 2125 N N . ALA A 1 275 ? -2.595 -5.010 4.218 1.00 53.66 275 ALA A N 1
ATOM 2126 C CA . ALA A 1 275 ? -2.026 -4.433 5.428 1.00 53.66 275 ALA A CA 1
ATOM 2127 C C . ALA A 1 275 ? -2.040 -2.896 5.417 1.00 53.66 275 ALA A C 1
ATOM 2129 O O . ALA A 1 275 ? -1.614 -2.255 4.455 1.00 53.66 275 ALA A O 1
ATOM 2130 N N . THR A 1 276 ? -2.461 -2.309 6.539 1.00 55.81 276 THR A N 1
ATOM 2131 C CA . THR A 1 276 ? -2.658 -0.859 6.737 1.00 55.81 276 THR A CA 1
ATOM 2132 C C . THR A 1 276 ? -1.435 -0.131 7.310 1.00 55.81 276 THR A C 1
ATOM 2134 O O . THR A 1 276 ? -1.427 1.096 7.417 1.00 55.81 276 THR A O 1
ATOM 2137 N N . GLY A 1 277 ? -0.373 -0.857 7.674 1.00 57.16 277 GLY A N 1
ATOM 2138 C CA . GLY A 1 277 ? 0.836 -0.273 8.257 1.00 57.16 277 GLY A CA 1
ATOM 2139 C C . GLY A 1 277 ? 1.570 0.666 7.291 1.00 57.16 277 GLY A C 1
ATOM 2140 O O . GLY A 1 277 ? 1.725 0.358 6.109 1.00 57.16 277 GLY A O 1
ATOM 2141 N N . ARG A 1 278 ? 2.096 1.791 7.804 1.00 61.53 278 ARG A N 1
ATOM 2142 C CA . ARG A 1 278 ? 2.795 2.819 7.000 1.00 61.53 278 ARG A CA 1
ATOM 2143 C C . ARG A 1 278 ? 3.915 2.230 6.137 1.00 61.53 278 ARG A C 1
ATOM 2145 O O . ARG A 1 278 ? 4.032 2.612 4.977 1.00 61.53 278 ARG A O 1
ATOM 2152 N N . MET A 1 279 ? 4.665 1.268 6.681 1.00 68.25 279 MET A N 1
ATOM 2153 C CA . MET A 1 279 ? 5.722 0.557 5.961 1.00 68.25 279 MET A CA 1
ATOM 2154 C C . MET A 1 279 ? 5.160 -0.181 4.739 1.00 68.25 279 MET A C 1
ATOM 2156 O O . MET A 1 279 ? 5.536 0.138 3.623 1.00 68.25 279 MET A O 1
ATOM 2160 N N . LEU A 1 280 ? 4.188 -1.079 4.930 1.00 68.75 280 LEU A N 1
ATOM 2161 C CA . LEU A 1 280 ? 3.596 -1.883 3.850 1.00 68.75 280 LEU A CA 1
ATOM 2162 C C . LEU A 1 280 ? 2.824 -1.032 2.830 1.00 68.75 280 LEU A C 1
ATOM 2164 O O . LEU A 1 280 ? 2.865 -1.318 1.637 1.00 68.75 280 LEU A O 1
ATOM 2168 N N . SER A 1 281 ? 2.192 0.057 3.280 1.00 63.88 281 SER A N 1
ATOM 2169 C CA . SER A 1 281 ? 1.505 1.027 2.414 1.00 63.88 281 SER A CA 1
ATOM 2170 C C . SER A 1 281 ? 2.441 1.827 1.501 1.00 63.88 281 SER A C 1
ATOM 2172 O O . SER A 1 281 ? 1.990 2.401 0.515 1.00 63.88 281 SER A O 1
ATOM 2174 N N . GLY A 1 282 ? 3.727 1.916 1.852 1.00 70.94 282 GLY A N 1
ATOM 2175 C CA . GLY A 1 282 ? 4.752 2.606 1.071 1.00 70.94 282 GLY A CA 1
ATOM 2176 C C . GLY A 1 282 ? 5.602 1.663 0.222 1.00 70.94 282 GLY A C 1
ATOM 2177 O O . GLY A 1 282 ? 6.532 2.133 -0.430 1.00 70.94 282 GLY A O 1
ATOM 2178 N N . SER A 1 283 ? 5.314 0.359 0.238 1.00 82.19 283 SER A N 1
ATOM 2179 C CA . SER A 1 283 ? 6.171 -0.667 -0.350 1.00 82.19 283 SER A CA 1
ATOM 2180 C C . SER A 1 283 ? 5.564 -1.320 -1.583 1.00 82.19 283 SER A C 1
ATOM 2182 O O . SER A 1 283 ? 4.374 -1.643 -1.615 1.00 82.19 283 SER A O 1
ATOM 2184 N N . ALA A 1 284 ? 6.412 -1.612 -2.564 1.00 82.56 284 ALA A N 1
ATOM 2185 C CA . ALA A 1 284 ? 6.054 -2.376 -3.749 1.00 82.56 284 ALA A CA 1
ATOM 2186 C C . ALA A 1 284 ? 7.153 -3.363 -4.142 1.00 82.56 284 ALA A C 1
ATOM 2188 O O . ALA A 1 284 ? 8.344 -3.098 -3.973 1.00 82.56 284 ALA A O 1
ATOM 2189 N N . LEU A 1 285 ? 6.734 -4.484 -4.722 1.00 86.25 285 LEU A N 1
ATOM 2190 C CA . LEU A 1 285 ? 7.599 -5.344 -5.512 1.00 86.25 285 LEU A CA 1
ATOM 2191 C C . LEU A 1 285 ? 7.599 -4.835 -6.956 1.00 86.25 285 LEU A C 1
ATOM 2193 O O . LEU A 1 285 ? 6.545 -4.644 -7.561 1.00 86.25 285 LEU A O 1
ATOM 2197 N N . VAL A 1 286 ? 8.784 -4.604 -7.498 1.00 87.38 286 VAL A N 1
ATOM 2198 C CA . VAL A 1 286 ? 9.015 -4.106 -8.849 1.00 87.38 286 VAL A CA 1
ATOM 2199 C C . VAL A 1 286 ? 9.659 -5.218 -9.656 1.00 87.38 286 VAL A C 1
ATOM 2201 O O . VAL A 1 286 ? 10.695 -5.743 -9.260 1.00 87.38 286 VAL A O 1
ATOM 2204 N N . ALA A 1 287 ? 9.066 -5.561 -10.791 1.00 89.31 287 ALA A N 1
ATOM 2205 C CA . ALA A 1 287 ? 9.690 -6.425 -11.782 1.00 89.31 287 ALA A CA 1
ATOM 2206 C C . ALA A 1 287 ? 9.739 -5.679 -13.112 1.00 89.31 287 ALA A C 1
ATOM 2208 O O . ALA A 1 287 ? 8.743 -5.083 -13.508 1.00 89.31 287 ALA A O 1
ATOM 2209 N N . SER A 1 288 ? 10.867 -5.685 -13.812 1.00 89.88 288 SER A N 1
ATOM 2210 C CA . SER A 1 288 ? 10.950 -5.044 -15.124 1.00 89.88 288 SER A CA 1
ATOM 2211 C C . SER A 1 288 ? 11.769 -5.851 -16.111 1.00 89.88 288 SER A C 1
ATOM 2213 O O . SER A 1 288 ? 12.683 -6.577 -15.731 1.00 89.88 288 SER A O 1
ATOM 2215 N N . CYS A 1 289 ? 11.403 -5.741 -17.384 1.00 91.56 289 CYS A N 1
ATOM 2216 C CA . CYS A 1 289 ? 12.116 -6.340 -18.495 1.00 91.56 289 CYS A CA 1
ATOM 2217 C C . CYS A 1 289 ? 12.152 -5.346 -19.656 1.00 91.56 289 CYS A C 1
ATOM 2219 O O . CYS A 1 289 ? 11.108 -4.875 -20.113 1.00 91.56 289 CYS A O 1
ATOM 2221 N N . ARG A 1 290 ? 13.355 -5.001 -20.115 1.00 90.81 290 ARG A N 1
ATOM 2222 C CA . ARG A 1 290 ? 13.594 -4.016 -21.172 1.00 90.81 290 ARG A CA 1
ATOM 2223 C C . ARG A 1 290 ? 14.616 -4.541 -22.169 1.00 90.81 290 ARG A C 1
ATOM 2225 O O . ARG A 1 290 ? 15.472 -5.348 -21.825 1.00 90.81 290 ARG A O 1
ATOM 2232 N N . VAL A 1 291 ? 14.538 -4.059 -23.398 1.00 91.50 291 VAL A N 1
ATOM 2233 C CA . VAL A 1 291 ? 15.507 -4.311 -24.468 1.00 91.50 291 VAL A CA 1
ATOM 2234 C C . VAL A 1 291 ? 15.910 -2.990 -25.092 1.00 91.50 291 VAL A C 1
ATOM 2236 O O . VAL A 1 291 ? 15.150 -2.022 -25.045 1.00 91.50 291 VAL A O 1
ATOM 2239 N N . GLY A 1 292 ? 17.106 -2.910 -25.655 1.00 89.69 292 GLY A N 1
ATOM 2240 C CA . GLY A 1 292 ? 17.558 -1.635 -26.174 1.00 89.69 292 GLY A CA 1
ATOM 2241 C C . GLY A 1 292 ? 18.893 -1.647 -26.873 1.00 89.69 292 GLY A C 1
ATOM 2242 O O . GLY A 1 292 ? 19.505 -2.688 -27.120 1.00 89.69 292 GLY A O 1
ATOM 2243 N N . LEU A 1 293 ? 19.298 -0.425 -27.187 1.00 89.12 293 LEU A N 1
ATOM 2244 C CA . LEU A 1 293 ? 20.512 -0.087 -27.903 1.00 89.12 293 LEU A CA 1
ATOM 2245 C C . LEU A 1 293 ? 21.366 0.816 -27.020 1.00 89.12 293 LEU A C 1
ATOM 2247 O O . LEU A 1 293 ? 20.850 1.572 -26.196 1.00 89.12 293 LEU A O 1
ATOM 2251 N N . GLY A 1 294 ? 22.671 0.774 -27.208 1.00 84.19 294 GLY A N 1
ATOM 2252 C CA . GLY A 1 294 ? 23.599 1.656 -26.529 1.00 84.19 294 GLY A CA 1
ATOM 2253 C C . GLY A 1 294 ? 24.814 1.970 -27.378 1.00 84.19 294 GLY A C 1
ATOM 2254 O O . GLY A 1 294 ? 24.951 1.493 -28.499 1.00 84.19 294 GLY A O 1
ATOM 2255 N N . PHE A 1 295 ? 25.691 2.792 -26.832 1.00 83.12 295 PHE A N 1
ATOM 2256 C CA . PHE A 1 295 ? 26.937 3.196 -27.457 1.00 83.12 295 PHE A CA 1
ATOM 2257 C C . PHE A 1 295 ? 28.028 3.271 -26.391 1.00 83.12 295 PHE A C 1
ATOM 2259 O O . PHE A 1 295 ? 27.829 3.891 -25.340 1.00 83.12 295 PHE A O 1
ATOM 2266 N N . SER A 1 296 ? 29.161 2.625 -26.658 1.00 77.94 296 SER A N 1
ATOM 2267 C CA . SER A 1 296 ? 30.355 2.677 -25.811 1.00 77.94 296 SER A CA 1
ATOM 2268 C C . SER A 1 296 ? 31.296 3.758 -26.330 1.00 77.94 296 SER A C 1
ATOM 2270 O O . SER A 1 296 ? 31.705 3.706 -27.487 1.00 77.94 296 SER A O 1
ATOM 2272 N N . THR A 1 297 ? 31.686 4.729 -25.497 1.00 76.38 297 THR A N 1
ATOM 2273 C CA . THR A 1 297 ? 32.621 5.779 -25.943 1.00 76.38 297 THR A CA 1
ATOM 2274 C C . THR A 1 297 ? 34.039 5.262 -26.151 1.00 76.38 297 THR A C 1
ATOM 2276 O O . THR A 1 297 ? 34.797 5.863 -26.903 1.00 76.38 297 THR A O 1
ATOM 2279 N N . THR A 1 298 ? 34.410 4.178 -25.471 1.00 72.38 298 THR A N 1
ATOM 2280 C CA . THR A 1 298 ? 35.781 3.650 -25.485 1.00 72.38 298 THR A CA 1
ATOM 2281 C C . THR A 1 298 ? 36.047 2.780 -26.704 1.00 72.38 298 THR A C 1
ATOM 2283 O O . THR A 1 298 ? 37.109 2.879 -27.305 1.00 72.38 298 THR A O 1
ATOM 2286 N N . GLU A 1 299 ? 35.068 1.968 -27.094 1.00 71.50 299 GLU A N 1
ATOM 2287 C CA . GLU A 1 299 ? 35.164 1.091 -28.270 1.00 71.50 299 GLU A CA 1
ATOM 2288 C C . GLU A 1 299 ? 34.561 1.747 -29.523 1.00 71.50 299 GLU A C 1
ATOM 2290 O O . GLU A 1 299 ? 34.734 1.243 -30.623 1.00 71.50 299 GLU A O 1
ATOM 2295 N N . ALA A 1 300 ? 33.885 2.894 -29.365 1.00 78.19 300 ALA A N 1
ATOM 2296 C CA . ALA A 1 300 ? 33.138 3.587 -30.417 1.00 78.19 300 ALA A CA 1
ATOM 2297 C C . ALA A 1 300 ? 32.117 2.688 -31.143 1.00 78.19 300 ALA A C 1
ATOM 2299 O O . ALA A 1 300 ? 31.774 2.933 -32.300 1.00 78.19 300 ALA A O 1
ATOM 2300 N N . ASP A 1 301 ? 31.599 1.688 -30.429 1.00 77.25 301 ASP A N 1
ATOM 2301 C CA . ASP A 1 301 ? 30.750 0.640 -30.977 1.00 77.25 301 ASP A CA 1
ATOM 2302 C C . ASP A 1 301 ? 29.324 0.686 -30.429 1.00 77.25 301 ASP A C 1
ATOM 2304 O O . ASP A 1 301 ? 29.035 1.169 -29.324 1.00 77.25 301 ASP A O 1
ATOM 2308 N N . LEU A 1 302 ? 28.417 0.149 -31.243 1.00 78.19 302 LEU A N 1
ATOM 2309 C CA . LEU A 1 302 ? 27.005 0.040 -30.926 1.00 78.19 302 LEU A CA 1
ATOM 2310 C C . LEU A 1 302 ? 26.738 -1.221 -30.096 1.00 78.19 302 LEU A C 1
ATOM 2312 O O . LEU A 1 302 ? 27.147 -2.326 -30.443 1.00 78.19 302 LEU A O 1
ATOM 2316 N N . LEU A 1 303 ? 26.017 -1.037 -28.996 1.00 76.94 303 LEU A N 1
ATOM 2317 C CA . LEU A 1 303 ? 25.652 -2.075 -28.042 1.00 76.94 303 LEU A CA 1
ATOM 2318 C C . LEU A 1 303 ? 24.202 -2.486 -28.275 1.00 76.94 303 LEU A C 1
ATOM 2320 O O . LEU A 1 303 ? 23.331 -1.632 -28.429 1.00 76.94 303 LEU A O 1
ATOM 2324 N N . PHE A 1 304 ? 23.921 -3.781 -28.213 1.00 82.19 304 PHE A N 1
ATOM 2325 C CA . PHE A 1 304 ? 22.557 -4.306 -28.142 1.00 82.19 304 PHE A CA 1
ATOM 2326 C C . PHE A 1 304 ? 22.398 -5.070 -26.841 1.00 82.19 304 PHE A C 1
ATOM 2328 O O . PHE A 1 304 ? 23.343 -5.713 -26.382 1.00 82.19 304 PHE A O 1
ATOM 2335 N N . GLY A 1 305 ? 21.221 -5.018 -26.229 1.00 80.38 305 GLY A N 1
ATOM 2336 C CA . GLY A 1 305 ? 21.042 -5.745 -24.987 1.00 80.38 305 GLY A CA 1
ATOM 2337 C C . GLY A 1 305 ? 19.651 -5.728 -24.406 1.00 80.38 305 GLY A C 1
ATOM 2338 O O . GLY A 1 305 ? 18.679 -5.249 -24.991 1.00 80.38 305 GLY A O 1
ATOM 2339 N N . SER A 1 306 ? 19.586 -6.315 -23.224 1.00 83.56 306 SER A N 1
ATOM 2340 C CA . SER A 1 306 ? 18.395 -6.495 -22.425 1.00 83.56 306 SER A CA 1
ATOM 2341 C C . SER A 1 306 ? 18.702 -6.267 -20.955 1.00 83.56 306 SER A C 1
ATOM 2343 O O . SER A 1 306 ? 19.830 -6.397 -20.482 1.00 83.56 306 SER A O 1
ATOM 2345 N N . GLU A 1 307 ? 17.664 -5.917 -20.223 1.00 83.56 307 GLU A N 1
ATOM 2346 C CA . GLU A 1 307 ? 17.687 -5.689 -18.797 1.00 83.56 307 GLU A CA 1
ATOM 2347 C C . GLU A 1 307 ? 16.500 -6.416 -18.179 1.00 83.56 307 GLU A C 1
ATOM 2349 O O . GLU A 1 307 ? 15.378 -6.303 -18.667 1.00 83.56 307 GLU A O 1
ATOM 2354 N N . ALA A 1 308 ? 16.749 -7.144 -17.099 1.00 85.06 308 ALA A N 1
ATOM 2355 C CA . ALA A 1 308 ? 15.731 -7.724 -16.247 1.00 85.06 308 ALA A CA 1
ATOM 2356 C C . ALA A 1 308 ? 16.020 -7.334 -14.798 1.00 85.06 308 ALA A C 1
ATOM 2358 O O . ALA A 1 308 ? 17.137 -7.496 -14.313 1.00 85.06 308 ALA A O 1
ATOM 2359 N N . GLU A 1 309 ? 15.016 -6.828 -14.097 1.00 85.31 309 GLU A N 1
ATOM 2360 C CA . GLU A 1 309 ? 15.148 -6.387 -12.714 1.00 85.31 309 GLU A CA 1
ATOM 2361 C C . GLU A 1 309 ? 14.046 -6.988 -11.855 1.00 85.31 309 GLU A C 1
ATOM 2363 O O . GLU A 1 309 ? 12.882 -7.011 -12.258 1.00 85.31 309 GLU A O 1
ATOM 2368 N N . LEU A 1 310 ? 14.415 -7.404 -10.646 1.00 87.50 310 LEU A N 1
ATOM 2369 C CA . LEU A 1 310 ? 13.489 -7.684 -9.561 1.00 87.50 310 LEU A CA 1
ATOM 2370 C C . LEU A 1 310 ? 13.938 -6.907 -8.325 1.00 87.50 310 LEU A C 1
ATOM 2372 O O . LEU A 1 310 ? 15.040 -7.118 -7.822 1.00 87.50 310 LEU A O 1
ATOM 2376 N N . ALA A 1 311 ? 13.090 -6.019 -7.821 1.00 86.69 311 ALA A N 1
ATOM 2377 C CA . ALA A 1 311 ? 13.455 -5.116 -6.744 1.00 86.69 311 ALA A CA 1
ATOM 2378 C C . ALA A 1 311 ? 12.316 -4.882 -5.754 1.00 86.69 311 ALA A C 1
ATOM 2380 O O . ALA A 1 311 ? 11.136 -4.908 -6.091 1.00 86.69 311 ALA A O 1
ATOM 2381 N N . TYR A 1 312 ? 12.687 -4.597 -4.516 1.00 86.88 312 TYR A N 1
ATOM 2382 C CA . TYR A 1 312 ? 11.812 -4.022 -3.512 1.00 86.88 312 TYR A CA 1
ATOM 2383 C C . TYR A 1 312 ? 11.953 -2.502 -3.542 1.00 86.88 312 TYR A C 1
ATOM 2385 O O . TYR A 1 312 ? 13.063 -1.975 -3.461 1.00 86.88 312 TYR A O 1
ATOM 2393 N N . ARG A 1 313 ? 10.833 -1.787 -3.626 1.00 86.31 313 ARG A N 1
ATOM 2394 C CA . ARG A 1 313 ? 10.784 -0.324 -3.593 1.00 86.31 313 ARG A CA 1
ATOM 2395 C C . ARG A 1 313 ? 10.032 0.145 -2.356 1.00 86.31 313 ARG A C 1
ATOM 2397 O O . ARG A 1 313 ? 8.942 -0.342 -2.079 1.00 86.31 313 ARG A O 1
ATOM 2404 N N . TYR A 1 314 ? 10.589 1.131 -1.664 1.00 84.50 314 TYR A N 1
ATOM 2405 C CA . TYR A 1 314 ? 9.973 1.827 -0.543 1.00 84.50 314 TYR A CA 1
ATOM 2406 C C . TYR A 1 314 ? 9.907 3.333 -0.809 1.00 84.50 314 TYR A C 1
ATOM 2408 O O . TYR A 1 314 ? 10.925 3.986 -1.046 1.00 84.50 314 TYR A O 1
ATOM 2416 N N . HIS A 1 315 ? 8.708 3.903 -0.752 1.00 76.00 315 HIS A N 1
ATOM 2417 C CA . HIS A 1 315 ? 8.489 5.339 -0.873 1.00 76.00 315 HIS A CA 1
ATOM 2418 C C . HIS A 1 315 ? 8.805 6.039 0.453 1.00 76.00 315 HIS A C 1
ATOM 2420 O O . HIS A 1 315 ? 8.080 5.907 1.437 1.00 76.00 315 HIS A O 1
ATOM 2426 N N . LEU A 1 316 ? 9.889 6.819 0.460 1.00 75.69 316 LEU A N 1
ATOM 2427 C CA . LEU A 1 316 ? 10.295 7.644 1.600 1.00 75.69 316 LEU A CA 1
ATOM 2428 C C . LEU A 1 316 ? 9.370 8.858 1.756 1.00 75.69 316 LEU A C 1
ATOM 2430 O O . LEU A 1 316 ? 9.058 9.281 2.867 1.00 75.69 316 LEU A O 1
ATOM 2434 N N . SER A 1 317 ? 8.944 9.433 0.630 1.00 67.81 317 SER A N 1
ATOM 2435 C CA . SER A 1 317 ? 8.039 10.580 0.571 1.00 67.81 317 SER A CA 1
ATOM 2436 C C . SER A 1 317 ? 7.254 10.574 -0.740 1.00 67.81 317 SER A C 1
ATOM 2438 O O . SER A 1 317 ? 7.296 9.608 -1.502 1.00 67.81 317 SER A O 1
ATOM 2440 N N . SER A 1 318 ? 6.544 11.670 -1.016 1.00 61.97 318 SER A N 1
ATOM 2441 C CA . SER A 1 318 ? 5.940 11.888 -2.320 1.00 61.97 318 SER A CA 1
ATOM 2442 C C . SER A 1 318 ? 7.004 11.878 -3.425 1.00 61.97 318 SER A C 1
ATOM 2444 O O . SER A 1 318 ? 6.956 11.057 -4.331 1.00 61.97 318 SER A O 1
ATOM 2446 N N . ALA A 1 319 ? 8.022 12.725 -3.341 1.00 66.00 319 ALA A N 1
ATOM 2447 C CA . ALA A 1 319 ? 9.012 12.830 -4.410 1.00 66.00 319 ALA A CA 1
ATOM 2448 C C . ALA A 1 319 ? 10.011 11.661 -4.449 1.00 66.00 319 ALA A C 1
ATOM 2450 O O . ALA A 1 319 ? 10.496 11.336 -5.527 1.00 66.00 319 ALA A O 1
ATOM 2451 N N . TRP A 1 320 ? 10.304 11.021 -3.311 1.00 74.06 320 TRP A N 1
ATOM 2452 C CA . TRP A 1 320 ? 11.457 10.122 -3.169 1.00 74.06 320 TRP A CA 1
ATOM 2453 C C . TRP A 1 320 ? 11.085 8.666 -2.898 1.00 74.06 320 TRP A C 1
ATOM 2455 O O . TRP A 1 320 ? 10.264 8.368 -2.025 1.00 74.06 320 TRP A O 1
ATOM 2465 N N . ALA A 1 321 ? 11.780 7.755 -3.575 1.00 81.06 321 ALA A N 1
ATOM 2466 C CA . ALA A 1 321 ? 11.719 6.320 -3.344 1.00 81.06 321 ALA A CA 1
ATOM 2467 C C . ALA A 1 321 ? 13.124 5.711 -3.290 1.00 81.06 321 ALA A C 1
ATOM 2469 O O . ALA A 1 321 ? 14.018 6.106 -4.037 1.00 81.06 321 ALA A O 1
ATOM 2470 N N . LEU A 1 322 ? 13.294 4.727 -2.414 1.00 83.25 322 LEU A N 1
ATOM 2471 C CA . LEU A 1 322 ? 14.472 3.876 -2.350 1.00 83.25 322 LEU A CA 1
ATOM 2472 C C . LEU A 1 322 ? 14.118 2.511 -2.928 1.00 83.25 322 LEU A C 1
ATOM 2474 O O . LEU A 1 322 ? 13.093 1.936 -2.567 1.00 83.25 322 LEU A O 1
ATOM 2478 N N . GLN A 1 323 ? 14.965 1.983 -3.797 1.00 85.38 323 GLN A N 1
ATOM 2479 C CA . GLN A 1 323 ? 14.793 0.677 -4.407 1.00 85.38 323 GLN A CA 1
ATOM 2480 C C . GLN A 1 323 ? 16.047 -0.169 -4.201 1.00 85.38 323 GLN A C 1
ATOM 2482 O O . GLN A 1 323 ? 17.165 0.286 -4.427 1.00 85.38 323 GLN A O 1
ATOM 2487 N N . LEU A 1 324 ? 15.843 -1.403 -3.756 1.00 82.81 324 LEU A N 1
ATOM 2488 C CA . LEU A 1 324 ? 16.881 -2.399 -3.536 1.00 82.81 324 LEU A CA 1
ATOM 2489 C C . LEU A 1 324 ? 16.504 -3.647 -4.324 1.00 82.81 324 LEU A C 1
ATOM 2491 O O . LEU A 1 324 ? 15.407 -4.175 -4.138 1.00 82.81 324 LEU A O 1
ATOM 2495 N N . GLY A 1 325 ? 17.389 -4.133 -5.186 1.00 81.06 325 GLY A N 1
ATOM 2496 C CA . GLY A 1 325 ? 17.041 -5.244 -6.054 1.00 81.06 325 GLY A CA 1
ATOM 2497 C C . GLY A 1 325 ? 18.208 -6.038 -6.594 1.00 81.06 325 GLY A C 1
ATOM 2498 O O . GLY A 1 325 ? 19.377 -5.814 -6.283 1.00 81.06 325 GLY A O 1
ATOM 2499 N N . ILE A 1 326 ? 17.830 -7.010 -7.411 1.00 79.62 326 ILE A N 1
ATOM 2500 C CA . ILE A 1 326 ? 18.714 -7.793 -8.253 1.00 79.62 326 ILE A CA 1
ATOM 2501 C C . ILE A 1 326 ? 18.453 -7.336 -9.681 1.00 79.62 326 ILE A C 1
ATOM 2503 O O . ILE A 1 326 ? 17.310 -7.322 -10.147 1.00 79.62 326 ILE A O 1
ATOM 2507 N N . LEU A 1 327 ? 19.522 -6.961 -10.367 1.00 76.88 327 LEU A N 1
ATOM 2508 C CA . LEU A 1 327 ? 19.466 -6.380 -11.694 1.00 76.88 327 LEU A CA 1
ATOM 2509 C C . LEU A 1 327 ? 20.378 -7.170 -12.615 1.00 76.88 327 LEU A C 1
ATOM 2511 O O . LEU A 1 327 ? 21.593 -7.105 -12.489 1.00 76.88 327 LEU A O 1
ATOM 2515 N N . SER A 1 328 ? 19.791 -7.864 -13.580 1.00 72.94 328 SER A N 1
ATOM 2516 C CA . SER A 1 328 ? 20.519 -8.504 -14.664 1.00 72.94 328 SER A CA 1
ATOM 2517 C C . SER A 1 328 ? 20.517 -7.582 -15.881 1.00 72.94 328 SER A C 1
ATOM 2519 O O . SER A 1 328 ? 19.463 -7.257 -16.424 1.00 72.94 328 SER A O 1
ATOM 2521 N N . LYS A 1 329 ? 21.698 -7.150 -16.325 1.00 71.06 329 LYS A N 1
ATOM 2522 C CA . LYS A 1 329 ? 21.878 -6.427 -17.590 1.00 71.06 329 LYS A CA 1
ATOM 2523 C C . LYS A 1 329 ? 22.735 -7.272 -18.515 1.00 71.06 329 LYS A C 1
ATOM 2525 O O . LYS A 1 329 ? 23.902 -7.486 -18.213 1.00 71.06 329 LYS A O 1
ATOM 2530 N N . ASN A 1 330 ? 22.151 -7.706 -19.626 1.00 68.75 330 ASN A N 1
ATOM 2531 C CA . ASN A 1 330 ? 22.820 -8.454 -20.678 1.00 68.75 330 ASN A CA 1
ATOM 2532 C C . ASN A 1 330 ? 23.048 -7.550 -21.878 1.00 68.75 330 ASN A C 1
ATOM 2534 O O . ASN A 1 330 ? 22.102 -7.235 -22.592 1.00 68.75 330 ASN A O 1
ATOM 2538 N N . TRP A 1 331 ? 24.295 -7.169 -22.123 1.00 68.06 331 TRP A N 1
ATOM 2539 C CA . TRP A 1 331 ? 24.677 -6.435 -23.327 1.00 68.06 331 TRP A CA 1
ATOM 2540 C C . TRP A 1 331 ? 25.663 -7.272 -24.125 1.00 68.06 331 TRP A C 1
ATOM 2542 O O . TRP A 1 331 ? 26.462 -8.007 -23.546 1.00 68.06 331 TRP A O 1
ATOM 2552 N N . SER A 1 332 ? 25.564 -7.194 -25.444 1.00 59.16 332 SER A N 1
ATOM 2553 C CA . SER A 1 332 ? 26.455 -7.879 -26.365 1.00 59.16 332 SER A CA 1
ATOM 2554 C C . SER A 1 332 ? 27.101 -6.873 -27.304 1.00 59.16 332 SER A C 1
ATOM 2556 O O . SER A 1 332 ? 26.399 -6.164 -28.031 1.00 59.16 332 SER A O 1
ATOM 2558 N N . LEU A 1 333 ? 28.431 -6.872 -27.303 1.00 56.03 333 LEU A N 1
ATOM 2559 C CA . LEU A 1 333 ? 29.238 -6.619 -28.499 1.00 56.03 333 LEU A CA 1
ATOM 2560 C C . LEU A 1 333 ? 29.538 -7.968 -29.159 1.00 56.03 333 LEU A C 1
ATOM 2562 O O . LEU A 1 333 ? 29.298 -9.009 -28.545 1.00 56.03 333 LEU A O 1
ATOM 2566 N N . SER A 1 334 ? 30.091 -7.979 -30.371 1.00 42.22 334 SER A N 1
ATOM 2567 C CA . SER A 1 334 ? 30.472 -9.216 -31.072 1.00 42.22 334 SER A CA 1
ATOM 2568 C C . SER A 1 334 ? 31.366 -10.173 -30.258 1.00 42.22 334 SER A C 1
ATOM 2570 O O . SER A 1 334 ? 31.436 -11.343 -30.619 1.00 42.22 334 SER A O 1
ATOM 2572 N N . GLU A 1 335 ? 31.994 -9.732 -29.154 1.00 35.59 335 GLU A N 1
ATOM 2573 C CA . GLU A 1 335 ? 32.902 -10.554 -28.331 1.00 35.59 335 GLU A CA 1
ATOM 2574 C C . GLU A 1 335 ? 32.712 -10.463 -26.796 1.00 35.59 335 GLU A C 1
ATOM 2576 O O . GLU A 1 335 ? 33.402 -11.170 -26.064 1.00 35.59 335 GLU A O 1
ATOM 2581 N N . ALA A 1 336 ? 31.769 -9.668 -26.265 1.00 40.16 336 ALA A N 1
ATOM 2582 C CA . ALA A 1 336 ? 31.619 -9.488 -24.810 1.00 40.16 336 ALA A CA 1
ATOM 2583 C C . ALA A 1 336 ? 30.171 -9.659 -24.335 1.00 40.16 336 ALA A C 1
ATOM 2585 O O . ALA A 1 336 ? 29.267 -8.984 -24.827 1.00 40.16 336 ALA A O 1
ATOM 2586 N N . LYS A 1 337 ? 29.968 -10.543 -23.348 1.00 42.56 337 LYS A N 1
ATOM 2587 C CA . LYS A 1 337 ? 28.705 -10.728 -22.623 1.00 42.56 337 LYS A CA 1
ATOM 2588 C C . LYS A 1 337 ? 28.815 -10.071 -21.250 1.00 42.56 337 LYS A C 1
ATOM 2590 O O . LYS A 1 337 ? 29.700 -10.412 -20.465 1.00 42.56 337 LYS A O 1
ATOM 2595 N N . TYR A 1 338 ? 27.896 -9.163 -20.952 1.00 53.50 338 TYR A N 1
ATOM 2596 C CA . TYR A 1 338 ? 27.797 -8.530 -19.638 1.00 53.50 338 TYR A CA 1
ATOM 2597 C C . TYR A 1 338 ? 26.676 -9.176 -18.817 1.00 53.50 338 TYR A C 1
ATOM 2599 O O . TYR A 1 338 ? 25.659 -9.560 -19.373 1.00 53.50 338 TYR A O 1
ATOM 2607 N N . ASP A 1 339 ? 26.874 -9.291 -17.506 1.00 51.03 339 ASP A N 1
ATOM 2608 C CA . ASP A 1 339 ? 25.885 -9.746 -16.516 1.00 51.03 339 ASP A CA 1
ATOM 2609 C C . ASP A 1 339 ? 25.979 -8.781 -15.308 1.00 51.03 339 ASP A C 1
ATOM 2611 O O . ASP A 1 339 ? 27.053 -8.234 -15.044 1.00 51.03 339 ASP A O 1
ATOM 2615 N N . ALA A 1 340 ? 24.905 -8.520 -14.559 1.00 53.84 340 ALA A N 1
ATOM 2616 C CA . ALA A 1 340 ? 24.949 -7.640 -13.376 1.00 53.84 340 ALA A CA 1
ATOM 2617 C C . ALA A 1 340 ? 24.274 -8.281 -12.144 1.00 53.84 340 ALA A C 1
ATOM 2619 O O . ALA A 1 340 ? 23.512 -9.238 -12.285 1.00 53.84 340 ALA A O 1
ATOM 2620 N N . GLY A 1 341 ? 24.661 -7.793 -10.952 1.00 60.25 341 GLY A N 1
ATOM 2621 C CA . GLY A 1 341 ? 24.374 -8.342 -9.617 1.00 60.25 341 GLY A CA 1
ATOM 2622 C C . GLY A 1 341 ? 23.397 -7.508 -8.770 1.00 60.25 341 GLY A C 1
ATOM 2623 O O . GLY A 1 341 ? 22.280 -7.226 -9.198 1.00 60.25 341 GLY A O 1
ATOM 2624 N N . LEU A 1 342 ? 23.789 -7.155 -7.536 1.00 60.31 342 LEU A N 1
ATOM 2625 C CA . LEU A 1 342 ? 22.962 -6.366 -6.605 1.00 60.31 342 LEU A CA 1
ATOM 2626 C C . LEU A 1 342 ? 22.909 -4.887 -7.025 1.00 60.31 342 LEU A C 1
ATOM 2628 O O . LEU A 1 342 ? 23.944 -4.296 -7.350 1.00 60.31 342 LEU A O 1
ATOM 2632 N N . SER A 1 343 ? 21.717 -4.287 -6.973 1.00 66.94 343 SER A N 1
ATOM 2633 C CA . SER A 1 343 ? 21.481 -2.872 -7.266 1.00 66.94 343 SER A CA 1
ATOM 2634 C C . SER A 1 343 ? 20.859 -2.136 -6.077 1.00 66.94 343 SER A C 1
ATOM 2636 O O . SER A 1 343 ? 19.955 -2.629 -5.394 1.00 66.94 343 SER A O 1
ATOM 2638 N N . LEU A 1 344 ? 21.337 -0.913 -5.852 1.00 70.88 344 LEU A N 1
ATOM 2639 C CA . LEU A 1 344 ? 20.692 0.077 -4.996 1.00 70.88 344 LEU A CA 1
ATOM 2640 C C . LEU A 1 344 ? 20.373 1.298 -5.851 1.00 70.88 344 LEU A C 1
ATOM 2642 O O . LEU A 1 344 ? 21.262 1.848 -6.496 1.00 70.88 344 LEU A O 1
ATOM 2646 N N . ILE A 1 345 ? 19.115 1.722 -5.856 1.00 77.00 345 ILE A N 1
ATOM 2647 C CA . ILE A 1 345 ? 18.642 2.827 -6.682 1.00 77.00 345 ILE A CA 1
ATOM 2648 C C . ILE A 1 345 ? 17.896 3.817 -5.794 1.00 77.00 345 ILE A C 1
ATOM 2650 O O . ILE A 1 345 ? 16.890 3.482 -5.168 1.00 77.00 345 ILE A O 1
ATOM 2654 N N . LEU A 1 346 ? 18.380 5.057 -5.753 1.00 74.19 346 LEU A N 1
ATOM 2655 C CA . LEU A 1 346 ? 17.609 6.178 -5.224 1.00 74.19 346 LEU A CA 1
ATOM 2656 C C . LEU A 1 346 ? 16.892 6.856 -6.388 1.00 74.19 346 LEU A C 1
ATOM 2658 O O . LEU A 1 346 ? 17.535 7.257 -7.359 1.00 74.19 346 LEU A O 1
ATOM 2662 N N . THR A 1 347 ? 15.573 6.985 -6.287 1.00 74.12 347 THR A N 1
ATOM 2663 C CA . THR A 1 347 ? 14.733 7.511 -7.362 1.00 74.12 347 THR A CA 1
ATOM 2664 C C . THR A 1 347 ? 13.924 8.707 -6.887 1.00 74.12 347 THR A C 1
ATOM 2666 O O . THR A 1 347 ? 13.329 8.685 -5.807 1.00 74.12 347 THR A O 1
ATOM 2669 N N . THR A 1 348 ? 13.855 9.731 -7.732 1.00 72.31 348 THR A N 1
ATOM 2670 C CA . THR A 1 348 ? 12.880 10.817 -7.617 1.00 72.31 348 THR A CA 1
ATOM 2671 C C . THR A 1 348 ? 11.922 10.766 -8.798 1.00 72.31 348 THR A C 1
ATOM 2673 O O . THR A 1 348 ? 12.365 10.514 -9.917 1.00 72.31 348 THR A O 1
ATOM 2676 N N . ALA A 1 349 ? 10.621 10.943 -8.563 1.00 60.22 349 ALA A N 1
ATOM 2677 C CA . ALA A 1 349 ? 9.602 10.785 -9.599 1.00 60.22 349 ALA A CA 1
ATOM 2678 C C . ALA A 1 349 ? 8.569 11.916 -9.594 1.00 60.22 349 ALA A C 1
ATOM 2680 O O . ALA A 1 349 ? 7.956 12.229 -8.568 1.00 60.22 349 ALA A O 1
ATOM 2681 N N . TYR A 1 350 ? 8.322 12.461 -10.782 1.00 59.19 350 TYR A N 1
ATOM 2682 C CA . TYR A 1 350 ? 7.229 13.374 -11.078 1.00 59.19 350 TYR A CA 1
ATOM 2683 C C . TYR A 1 350 ? 6.159 12.630 -11.883 1.00 59.19 350 TYR A C 1
ATOM 2685 O O . TYR A 1 350 ? 6.466 11.930 -12.846 1.00 59.19 350 TYR A O 1
ATOM 2693 N N . THR A 1 351 ? 4.902 12.720 -11.457 1.00 56.56 351 THR A N 1
ATOM 2694 C CA . THR A 1 351 ? 3.759 12.050 -12.097 1.00 56.56 351 THR A CA 1
ATOM 2695 C C . THR A 1 351 ? 2.708 13.099 -12.413 1.00 56.56 351 THR A C 1
ATOM 2697 O O . THR A 1 351 ? 2.426 13.919 -11.539 1.00 56.56 351 THR A O 1
ATOM 2700 N N . TRP A 1 352 ? 2.161 13.072 -13.627 1.00 50.16 352 TRP A N 1
ATOM 2701 C CA . TRP A 1 352 ? 1.129 14.000 -14.092 1.00 50.16 352 TRP A CA 1
ATOM 2702 C C . TRP A 1 352 ? 0.071 13.306 -14.947 1.00 50.16 352 TRP A C 1
ATOM 2704 O O . TRP A 1 352 ? 0.349 12.193 -15.468 1.00 50.16 352 TRP A O 1
#

Sequence (352 aa):
MKKFSSLLLVFVACLPLFSAEARIFTRLSPADSQTTIGVLVGEAVQLATEESFLPRLPYPLEDDLVVTIGPLSVTESFEVSCSLEFSFQGKILEQRLHGLGKDAASLKKNLQQALFEQLRYDALTLLPPPDGLKLDYCYRSSYSSFLPSSQDLHRGDYVAVVDTHGTKTGVLVADNLIEGEKPLVRFLPLYGKTLLPGMKLEKLAGKTLALALPVSYRDNLFGLGIEGVYSQDVGLHPFLFSLKGSAFYRFDDSLAFMALAGFEVHLPLSLVFGATGRMLSGSALVASCRVGLGFSTTEADLLFGSEAELAYRYHLSSAWALQLGILSKNWSLSEAKYDAGLSLILTTAYTW

Organism: Sphaerochaeta pleomorpha (strain ATCC BAA-1885 / DSM 22778 / Grapes) (NCBI:txid158190)

Secondary structure (DSSP, 8-state):
--SHHHHHHHHHHHGGGG-----EEEEE-TTTTTSHHHHHHHHHHHHHHHHHTGGGSPSSPSS-EEEEE---EEETTTEEEEEEEEEETTEEEEEEEEEE-SSHHHHHHHHHHHHHHHHHHHGGGGSPP-SEEPP-EEETTEEEEEPPTT----TT-EEEEE-TTS-EEEEEEEEEEE-SSS-EEEEEEEEES---TTS-------EEEEEEEEEEEETTEEEEEEEEEEEEE-SSTTEEEEEEEEEEE-TTS-EEEEEEEEEEEEEEHHHHH----HHHHTEEEEEEEEEEEEEETTT--EEEEEEEEEEEEEESSSSEEEEEEEEEEEEEETTEE----EEEEEEEEEE-

Foldseek 3Di:
DPPVVVVVVVVVVCVVVPPPQADEAEDEDPVLCPDPLSVLLSVLLVLLCCVQPSVPADPPAPDHKYKYWADWDDDPFLWIKIWIWIDDPNDIDIDIFIFGANDSVRRSVRRNVVSNVVCLQRVCVRDDADEEDQFQDADLQFTKDFDDPPDDADFSDKHFHAAPVRHGAFIWTFHDWDDDPTIMTTIAGRDGHLPDQPSHRPDDWKKKWKWKWKWFDDPNFIKTKIKIKIWIDPSRPPKIKIWMWMWIQDSVRKIKTWIKTWIKGWAQQCSVVSDDDPFSSQKTWMWIKIWTWMAIPVVRDIKTWMKIKTWMKGAPDNFKIKIKTFIFIFIDDPPDTDTTGIMIMIMGMDMD

Radius of gyration: 28.46 Å; chains: 1; bounding box: 85×55×72 Å

pLDDT: mean 71.13, std 13.47, range [35.59, 93.81]